Protein AF-A0A1Q6K4Q8-F1 (afdb_monomer_lite)

Structure (mmCIF, N/CA/C/O backbone):
data_AF-A0A1Q6K4Q8-F1
#
_entry.id   AF-A0A1Q6K4Q8-F1
#
loop_
_atom_site.group_PDB
_atom_site.id
_atom_site.type_symbol
_atom_site.label_atom_id
_atom_site.label_alt_id
_atom_site.label_comp_id
_atom_site.label_asym_id
_atom_site.label_entity_id
_atom_site.label_seq_id
_atom_site.pdbx_PDB_ins_code
_atom_site.Cartn_x
_atom_site.Cartn_y
_atom_site.Cartn_z
_atom_site.occupancy
_atom_site.B_iso_or_equiv
_atom_site.auth_seq_id
_atom_site.auth_comp_id
_atom_site.auth_asym_id
_atom_site.auth_atom_id
_atom_site.pdbx_PDB_model_num
ATOM 1 N N . MET A 1 1 ? 4.322 8.389 -31.569 1.00 76.88 1 MET A N 1
ATOM 2 C CA . MET A 1 1 ? 5.118 8.553 -30.343 1.00 76.88 1 MET A CA 1
ATOM 3 C C . MET A 1 1 ? 4.305 9.201 -29.238 1.00 76.88 1 MET A C 1
ATOM 5 O O . MET A 1 1 ? 4.023 10.398 -29.311 1.00 76.88 1 MET A O 1
ATOM 9 N N . TRP A 1 2 ? 3.940 8.426 -28.219 1.00 86.31 2 TRP A N 1
ATOM 10 C CA . TRP A 1 2 ? 3.249 8.897 -27.018 1.00 86.31 2 TRP A CA 1
ATOM 11 C C . TRP A 1 2 ? 4.218 9.593 -26.061 1.00 86.31 2 TRP A C 1
ATOM 13 O O . TRP A 1 2 ? 5.319 9.106 -25.795 1.00 86.31 2 TRP A O 1
ATOM 23 N N . LYS A 1 3 ? 3.819 10.758 -25.540 1.00 88.69 3 LYS A N 1
ATOM 24 C CA . LYS A 1 3 ? 4.731 11.635 -24.786 1.00 88.69 3 LYS A CA 1
ATOM 25 C C . LYS A 1 3 ? 4.308 11.908 -23.350 1.00 88.69 3 LYS A C 1
ATOM 27 O O . LYS A 1 3 ? 5.190 12.025 -22.504 1.00 88.69 3 LYS A O 1
ATOM 32 N N . TYR A 1 4 ? 3.010 12.017 -23.078 1.00 92.19 4 TYR A N 1
ATOM 33 C CA . TYR A 1 4 ? 2.507 12.506 -21.796 1.00 92.19 4 TYR A CA 1
ATOM 34 C C . TYR A 1 4 ? 1.465 11.559 -21.207 1.00 92.19 4 TYR A C 1
ATOM 36 O O . TYR A 1 4 ? 0.524 11.170 -21.897 1.00 92.19 4 TYR A O 1
ATOM 44 N N . PHE A 1 5 ? 1.587 11.255 -19.913 1.00 90.94 5 PHE A N 1
ATOM 45 C CA . PHE A 1 5 ? 0.633 10.395 -19.208 1.00 90.94 5 PHE A CA 1
ATOM 46 C C . PHE A 1 5 ? -0.803 10.934 -19.284 1.00 90.94 5 PHE A C 1
ATOM 48 O O . PHE A 1 5 ? -1.744 10.192 -19.543 1.00 90.94 5 PHE A O 1
ATOM 55 N N . LYS A 1 6 ? -0.960 12.258 -19.183 1.00 89.88 6 LYS A N 1
ATOM 56 C CA . LYS A 1 6 ? -2.260 12.938 -19.281 1.00 89.88 6 LYS A CA 1
ATOM 57 C C . LYS A 1 6 ? -2.976 12.705 -20.614 1.00 89.88 6 LYS A C 1
ATOM 59 O O . LYS A 1 6 ? -4.201 12.780 -20.674 1.00 89.88 6 LYS A O 1
ATOM 64 N N . ASP A 1 7 ? -2.233 12.449 -21.686 1.00 91.44 7 ASP A N 1
ATOM 65 C CA . ASP A 1 7 ? -2.844 12.132 -22.974 1.00 91.44 7 ASP A CA 1
ATOM 66 C C . ASP A 1 7 ? -3.391 10.702 -22.977 1.00 91.44 7 ASP A C 1
ATOM 68 O O . ASP A 1 7 ? -4.471 10.483 -23.522 1.00 91.44 7 ASP A O 1
ATOM 72 N N . LEU A 1 8 ? -2.729 9.757 -22.296 1.00 92.00 8 LEU A N 1
ATOM 73 C CA . LEU A 1 8 ? -3.276 8.414 -22.070 1.00 92.00 8 LEU A CA 1
ATOM 74 C C . LEU A 1 8 ? -4.564 8.484 -21.239 1.00 92.00 8 LEU A C 1
ATOM 76 O O . LEU A 1 8 ? -5.573 7.923 -21.649 1.00 92.00 8 LEU A O 1
ATOM 80 N N . GLU A 1 9 ? -4.579 9.255 -20.144 1.00 91.38 9 GLU A N 1
ATOM 81 C CA . GLU A 1 9 ? -5.783 9.440 -19.308 1.00 91.38 9 GLU A CA 1
ATOM 82 C C . GLU A 1 9 ? -6.983 10.004 -20.085 1.00 91.38 9 GLU A C 1
ATOM 84 O O . GLU A 1 9 ? -8.132 9.729 -19.752 1.00 91.38 9 GLU A O 1
ATOM 89 N N . ARG A 1 10 ? -6.729 10.820 -21.115 1.00 90.81 10 ARG A N 1
ATOM 90 C CA . ARG A 1 10 ? -7.774 11.438 -21.947 1.00 90.81 10 ARG A CA 1
ATOM 91 C C . ARG A 1 10 ? -8.276 10.540 -23.067 1.00 90.81 10 ARG A C 1
ATOM 93 O O . ARG A 1 10 ? -9.392 10.739 -23.539 1.00 90.81 10 ARG A O 1
ATOM 100 N N . THR A 1 11 ? -7.433 9.637 -23.552 1.00 92.12 11 THR A N 1
ATOM 101 C CA . THR A 1 11 ? -7.691 8.863 -24.776 1.00 92.12 11 THR A CA 1
ATOM 102 C C . THR A 1 11 ? -8.037 7.409 -24.492 1.00 92.12 11 THR A C 1
ATOM 104 O O . THR A 1 11 ? -8.697 6.775 -25.313 1.00 92.12 11 THR A O 1
ATOM 107 N N . MET A 1 12 ? -7.639 6.881 -23.335 1.00 93.00 12 MET A N 1
ATOM 108 C CA . MET A 1 12 ? -7.913 5.513 -22.916 1.00 93.00 12 MET A CA 1
ATOM 109 C C . MET A 1 12 ? -9.019 5.476 -21.862 1.00 93.00 12 MET A C 1
ATOM 111 O O . MET A 1 12 ? -9.211 6.405 -21.080 1.00 93.00 12 MET A O 1
ATOM 115 N N . SER A 1 13 ? -9.738 4.355 -21.808 1.00 94.19 13 SER A N 1
ATOM 116 C CA . SER A 1 13 ? -10.548 4.050 -20.628 1.00 94.19 13 SER A CA 1
ATOM 117 C C . SER A 1 13 ? -9.638 3.771 -19.428 1.00 94.19 13 SER A C 1
ATOM 119 O O . SER A 1 13 ? -8.501 3.335 -19.603 1.00 94.19 13 SER A O 1
ATOM 121 N N . VAL A 1 14 ? -10.157 3.935 -18.208 1.00 90.44 14 VAL A N 1
ATOM 122 C CA . VAL A 1 14 ? -9.428 3.579 -16.974 1.00 90.44 14 VAL A CA 1
ATOM 123 C C . VAL A 1 14 ? -8.924 2.135 -17.027 1.00 90.44 14 VAL A C 1
ATOM 125 O O . VAL A 1 14 ? -7.783 1.867 -16.671 1.00 90.44 14 VAL A O 1
ATOM 128 N N . ARG A 1 15 ? -9.746 1.207 -17.536 1.00 91.75 15 ARG A N 1
ATOM 129 C CA . ARG A 1 15 ? -9.342 -0.191 -17.715 1.00 91.75 15 ARG A CA 1
ATOM 130 C C . ARG A 1 15 ? -8.177 -0.322 -18.697 1.00 91.75 15 ARG A C 1
ATOM 132 O O . ARG A 1 15 ? -7.200 -0.970 -18.365 1.00 91.75 15 ARG A O 1
ATOM 139 N N . GLY A 1 16 ? -8.253 0.335 -19.854 1.00 94.75 16 GLY A N 1
ATOM 140 C CA . GLY A 1 16 ? -7.178 0.289 -20.850 1.00 94.75 16 GLY A CA 1
ATOM 141 C C . GLY A 1 16 ? -5.865 0.895 -20.349 1.00 94.75 16 GLY A C 1
ATOM 142 O O . GLY A 1 16 ? -4.800 0.357 -20.631 1.00 94.75 16 GLY A O 1
ATOM 143 N N . LEU A 1 17 ? -5.934 1.981 -19.573 1.00 95.44 17 LEU A N 1
ATOM 144 C CA . LEU A 1 17 ? -4.758 2.567 -18.929 1.00 95.44 17 LEU A CA 1
ATOM 145 C C . LEU A 1 17 ? -4.157 1.618 -17.883 1.00 95.44 17 LEU A C 1
ATOM 147 O O . LEU A 1 17 ? -2.938 1.463 -17.831 1.00 95.44 17 LEU A O 1
ATOM 151 N N . ASN A 1 18 ? -5.001 0.9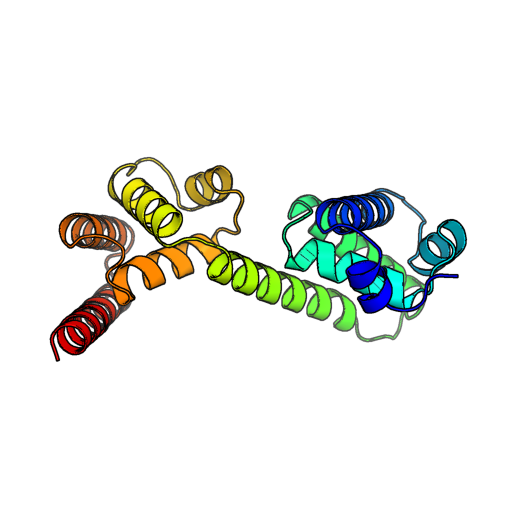70 -17.075 1.00 95.88 18 ASN A N 1
ATOM 152 C CA . ASN A 1 18 ? -4.552 -0.006 -16.087 1.00 95.88 18 ASN A CA 1
ATOM 153 C C . ASN A 1 18 ? -3.882 -1.210 -16.752 1.00 95.88 18 ASN A C 1
ATOM 155 O O . ASN A 1 18 ? -2.788 -1.581 -16.340 1.00 95.88 18 ASN A O 1
ATOM 159 N N . ASP A 1 19 ? -4.507 -1.776 -17.786 1.00 96.69 19 ASP A N 1
ATOM 160 C CA . ASP A 1 19 ? -3.982 -2.928 -18.522 1.00 96.69 19 ASP A CA 1
ATOM 161 C C . ASP A 1 19 ? -2.606 -2.597 -19.131 1.00 96.69 19 ASP A C 1
ATOM 163 O O . ASP A 1 19 ? -1.651 -3.349 -18.946 1.00 96.69 19 ASP A O 1
ATOM 167 N N . LEU A 1 20 ? -2.461 -1.414 -19.746 1.00 96.38 20 LEU A N 1
ATOM 168 C CA . LEU A 1 20 ? -1.179 -0.936 -20.274 1.00 96.38 20 LEU A CA 1
ATOM 169 C C . LEU A 1 20 ? -0.118 -0.771 -19.173 1.00 96.38 20 LEU A C 1
ATOM 171 O O . LEU A 1 20 ? 1.036 -1.159 -19.347 1.00 96.38 20 LEU A O 1
ATOM 175 N N . ALA A 1 21 ? -0.482 -0.178 -18.035 1.00 97.19 21 ALA A N 1
ATOM 176 C CA . ALA A 1 21 ? 0.450 0.022 -16.929 1.00 97.19 21 ALA A CA 1
ATOM 177 C C . ALA A 1 21 ? 0.912 -1.311 -16.311 1.00 97.19 21 ALA A C 1
ATOM 179 O O . ALA A 1 21 ? 2.088 -1.441 -15.962 1.00 97.19 21 ALA A O 1
ATOM 180 N N . ILE A 1 22 ? 0.011 -2.296 -16.210 1.00 97.12 22 ILE A N 1
ATOM 181 C CA . ILE A 1 22 ? 0.320 -3.664 -15.768 1.00 97.12 22 ILE A CA 1
ATOM 182 C C . ILE A 1 22 ? 1.305 -4.310 -16.736 1.00 97.12 22 ILE A C 1
ATOM 184 O O . ILE A 1 22 ? 2.368 -4.752 -16.306 1.00 97.12 22 ILE A O 1
ATOM 188 N N . GLU A 1 23 ? 0.998 -4.295 -18.034 1.00 95.81 23 GLU A N 1
ATOM 189 C CA . GLU A 1 23 ? 1.846 -4.890 -19.067 1.00 95.81 23 GLU A CA 1
ATOM 190 C C . GLU A 1 23 ? 3.266 -4.309 -19.027 1.00 95.81 23 GLU A C 1
ATOM 192 O O . GLU A 1 23 ? 4.249 -5.048 -18.941 1.00 95.81 23 GLU A O 1
ATOM 197 N N . MET A 1 24 ? 3.394 -2.978 -18.983 1.00 95.75 24 MET A N 1
ATOM 198 C CA . MET A 1 24 ? 4.699 -2.316 -18.899 1.00 95.75 24 MET A CA 1
ATOM 199 C C . MET A 1 24 ? 5.463 -2.692 -17.623 1.00 95.75 24 MET A C 1
ATOM 201 O O . MET A 1 24 ? 6.682 -2.895 -17.661 1.00 95.75 24 MET A O 1
ATOM 205 N N . ALA A 1 25 ? 4.768 -2.795 -16.487 1.00 96.50 25 ALA A N 1
ATOM 206 C CA . ALA A 1 25 ? 5.373 -3.166 -15.213 1.00 96.50 25 ALA A CA 1
ATOM 207 C C . ALA A 1 25 ? 5.856 -4.620 -15.194 1.00 96.50 25 ALA A C 1
ATOM 209 O O . ALA A 1 25 ? 6.975 -4.885 -14.746 1.00 96.50 25 ALA A O 1
ATOM 210 N N . GLU A 1 26 ? 5.061 -5.550 -15.719 1.00 94.81 26 GLU A N 1
ATOM 211 C CA . GLU A 1 26 ? 5.418 -6.964 -15.810 1.00 94.81 26 GLU A CA 1
ATOM 212 C C . GLU A 1 26 ? 6.575 -7.201 -16.786 1.00 94.81 26 GLU A C 1
ATOM 214 O O . GLU A 1 26 ? 7.518 -7.927 -16.449 1.00 94.81 26 GLU A O 1
ATOM 219 N N . LEU A 1 27 ? 6.569 -6.539 -17.949 1.00 93.50 27 LEU A N 1
ATOM 220 C CA . LEU A 1 27 ? 7.673 -6.597 -18.912 1.00 93.50 27 LEU A CA 1
ATOM 221 C C . LEU A 1 27 ? 8.979 -6.079 -18.298 1.00 93.50 27 LEU A C 1
ATOM 223 O O . LEU A 1 27 ? 10.024 -6.729 -18.419 1.00 93.50 27 LEU A O 1
ATOM 227 N N . TYR A 1 28 ? 8.921 -4.945 -17.588 1.00 93.88 28 TYR A N 1
ATOM 228 C CA . TYR A 1 28 ? 10.082 -4.367 -16.909 1.00 93.88 28 TYR A CA 1
ATOM 229 C C . TYR A 1 28 ? 10.613 -5.258 -15.775 1.00 93.88 28 TYR A C 1
ATOM 231 O O . TYR A 1 28 ? 11.827 -5.382 -15.584 1.00 93.88 28 TYR A O 1
ATOM 239 N N . ALA A 1 29 ? 9.714 -5.881 -15.010 1.00 93.12 29 ALA A N 1
ATOM 240 C CA . ALA A 1 29 ? 10.065 -6.737 -13.883 1.00 93.12 29 ALA A CA 1
ATOM 241 C C . ALA A 1 29 ? 10.746 -8.043 -14.325 1.00 93.12 29 ALA A C 1
ATOM 243 O O . ALA A 1 29 ? 11.751 -8.447 -13.730 1.00 93.12 29 ALA A O 1
ATOM 244 N N . ASN A 1 30 ? 10.210 -8.691 -15.363 1.00 86.69 30 ASN A N 1
ATOM 245 C CA . ASN A 1 30 ? 10.559 -10.068 -15.722 1.00 86.69 30 ASN A CA 1
ATOM 246 C C . ASN A 1 30 ? 11.668 -10.189 -16.775 1.00 86.69 30 ASN A C 1
ATOM 248 O O . ASN A 1 30 ? 12.309 -11.235 -16.877 1.00 86.69 30 ASN A O 1
ATOM 252 N N . SER A 1 31 ? 11.963 -9.130 -17.526 1.00 80.00 31 SER A N 1
ATOM 253 C CA . SER A 1 31 ? 12.972 -9.195 -18.586 1.00 80.00 31 SER A CA 1
ATOM 254 C C . SER A 1 31 ? 14.382 -8.954 -18.040 1.00 80.00 31 SER A C 1
ATOM 256 O O . SER A 1 31 ? 14.681 -7.922 -17.437 1.00 80.00 31 SER A O 1
ATOM 258 N N . ALA A 1 32 ? 15.285 -9.916 -18.256 1.00 67.94 32 ALA A N 1
ATOM 259 C CA . ALA A 1 32 ? 16.617 -9.932 -17.644 1.00 67.94 32 ALA A CA 1
ATOM 260 C C . ALA A 1 32 ? 17.535 -8.766 -18.062 1.00 67.94 32 ALA A C 1
ATOM 262 O O . ALA A 1 32 ? 18.443 -8.423 -17.302 1.00 67.94 32 ALA A O 1
ATOM 263 N N . ALA A 1 33 ? 17.296 -8.157 -19.226 1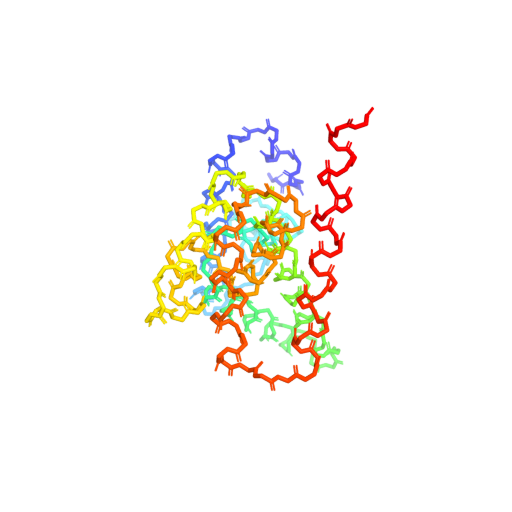.00 73.19 33 ALA A N 1
ATOM 264 C CA . ALA A 1 33 ? 18.169 -7.141 -19.816 1.00 73.19 33 ALA A CA 1
ATOM 265 C C . ALA A 1 33 ? 17.460 -5.833 -20.202 1.00 73.19 33 ALA A C 1
ATOM 267 O O . ALA A 1 33 ? 18.143 -4.904 -20.624 1.00 73.19 33 ALA A O 1
ATOM 268 N N . ILE A 1 34 ? 16.134 -5.744 -20.050 1.00 83.81 34 ILE A N 1
ATOM 269 C CA . ILE A 1 34 ? 15.381 -4.593 -20.553 1.00 83.81 34 ILE A CA 1
ATOM 270 C C . ILE A 1 34 ? 15.611 -3.356 -19.676 1.00 83.81 34 ILE A C 1
ATOM 272 O O . ILE A 1 34 ? 15.602 -3.406 -18.438 1.00 83.81 34 ILE A O 1
ATOM 276 N N . THR A 1 35 ? 15.823 -2.220 -20.322 1.00 87.94 35 THR A N 1
ATOM 277 C CA . THR A 1 35 ? 15.850 -0.897 -19.708 1.00 87.94 35 THR A CA 1
ATOM 278 C C . THR A 1 35 ? 14.537 -0.167 -19.984 1.00 87.94 35 THR A C 1
ATOM 280 O O . THR A 1 35 ? 13.744 -0.546 -20.843 1.00 87.94 35 THR A O 1
ATOM 283 N N . LYS A 1 36 ? 14.304 0.945 -19.280 1.00 91.69 36 LYS A N 1
ATOM 284 C CA . LYS A 1 36 ? 13.173 1.829 -19.600 1.00 91.69 36 LYS A CA 1
ATOM 285 C C . LYS A 1 36 ? 13.292 2.449 -21.001 1.00 91.69 36 LYS A C 1
ATOM 287 O O . LYS A 1 36 ? 12.281 2.864 -21.553 1.00 91.69 36 LYS A O 1
ATOM 292 N N . ALA A 1 37 ? 14.509 2.549 -21.543 1.00 91.19 37 ALA A N 1
ATOM 293 C CA . ALA A 1 37 ? 14.743 3.038 -22.899 1.00 91.19 37 ALA A CA 1
ATOM 294 C C . ALA A 1 37 ? 14.307 2.010 -23.945 1.00 91.19 37 ALA A C 1
ATOM 296 O O . ALA A 1 37 ? 13.630 2.384 -24.897 1.00 91.19 37 ALA A O 1
ATOM 297 N N . ASP A 1 38 ? 14.606 0.733 -23.708 1.00 91.31 38 ASP A N 1
ATOM 298 C CA . ASP A 1 38 ? 14.179 -0.361 -24.584 1.00 91.31 38 ASP A CA 1
ATOM 299 C C . ASP A 1 38 ? 12.646 -0.448 -24.623 1.00 91.31 38 ASP A C 1
ATOM 301 O O . ASP A 1 38 ? 12.053 -0.389 -25.696 1.00 91.31 38 ASP A O 1
ATOM 305 N N . LEU A 1 39 ? 11.988 -0.424 -23.453 1.00 92.62 39 LEU A N 1
ATOM 306 C CA . LEU A 1 39 ? 10.521 -0.375 -23.368 1.00 92.62 39 LEU A CA 1
ATOM 307 C C . LEU A 1 39 ? 9.930 0.832 -24.101 1.00 92.62 39 LEU A C 1
ATOM 309 O O . LEU A 1 39 ? 8.917 0.711 -24.785 1.00 92.62 39 LEU A O 1
ATOM 313 N N . ALA A 1 40 ? 10.549 2.004 -23.960 1.00 94.00 40 ALA A N 1
ATOM 314 C CA . ALA A 1 40 ? 10.083 3.212 -24.626 1.00 94.00 40 ALA A CA 1
ATOM 315 C C . ALA A 1 40 ? 10.174 3.083 -26.153 1.00 94.00 40 ALA A C 1
ATOM 317 O O . ALA A 1 40 ? 9.241 3.464 -26.855 1.00 94.00 40 ALA A O 1
ATOM 318 N N . GLN A 1 41 ? 11.267 2.512 -26.660 1.00 93.44 41 GLN A N 1
ATOM 319 C CA . GLN A 1 41 ? 11.463 2.280 -28.086 1.00 93.44 41 GLN A CA 1
ATOM 320 C C . GLN A 1 41 ? 10.466 1.256 -28.641 1.00 93.44 41 GLN A C 1
ATOM 322 O O . GLN A 1 41 ? 9.842 1.519 -29.667 1.00 93.44 41 GLN A O 1
ATOM 327 N N . GLU A 1 42 ? 10.294 0.119 -27.964 1.00 92.56 42 GLU A N 1
ATOM 328 C CA . GLU A 1 42 ? 9.398 -0.965 -28.394 1.00 92.56 42 GLU A CA 1
ATOM 329 C C . GLU A 1 42 ? 7.924 -0.538 -28.435 1.00 92.56 42 GLU A C 1
ATOM 331 O O . GLU A 1 42 ? 7.161 -1.042 -29.255 1.00 92.56 42 GLU A O 1
ATOM 336 N N . ASN A 1 43 ? 7.533 0.431 -27.600 1.00 91.38 43 ASN A N 1
ATOM 337 C CA . ASN A 1 43 ? 6.144 0.871 -27.452 1.00 91.38 43 ASN A CA 1
ATOM 338 C C . ASN A 1 43 ? 5.852 2.249 -28.078 1.00 91.38 43 ASN A C 1
ATOM 340 O O . ASN A 1 43 ? 4.778 2.810 -27.857 1.00 91.38 43 ASN A O 1
ATOM 344 N N . ASP A 1 44 ? 6.792 2.822 -28.842 1.00 93.19 44 ASP A N 1
ATOM 345 C CA . ASP A 1 44 ? 6.688 4.176 -29.415 1.00 93.19 44 ASP A CA 1
ATOM 346 C C . ASP A 1 44 ? 6.303 5.232 -28.351 1.00 93.19 44 ASP A C 1
ATOM 348 O O . ASP A 1 44 ? 5.392 6.052 -28.515 1.00 93.19 44 ASP A O 1
ATOM 352 N N . MET A 1 45 ? 7.006 5.194 -27.216 1.00 95.00 45 MET A N 1
ATOM 353 C CA . MET A 1 45 ? 6.826 6.077 -26.063 1.00 95.00 45 MET A CA 1
ATOM 354 C C . MET A 1 45 ? 8.114 6.832 -25.725 1.00 95.00 45 MET A C 1
ATOM 356 O O . MET A 1 45 ? 9.203 6.531 -26.205 1.00 95.00 45 MET A O 1
ATOM 360 N N . THR A 1 46 ? 8.013 7.822 -24.840 1.00 95.38 46 THR A N 1
ATOM 361 C CA . THR A 1 46 ? 9.197 8.412 -24.198 1.00 95.38 46 THR A CA 1
ATOM 362 C C . THR A 1 46 ? 9.579 7.645 -22.929 1.00 95.38 46 THR A C 1
ATOM 364 O O . THR A 1 46 ? 8.720 7.115 -22.227 1.00 95.38 46 THR A O 1
ATOM 367 N N . VAL A 1 47 ? 10.865 7.662 -22.555 1.00 93.38 47 VAL A N 1
ATOM 368 C CA . VAL A 1 47 ? 11.356 7.066 -21.288 1.00 93.38 47 VAL A CA 1
ATOM 369 C C . VAL A 1 47 ? 10.659 7.662 -20.061 1.00 93.38 47 VAL A C 1
ATOM 371 O O . VAL A 1 47 ? 10.439 6.980 -19.054 1.00 93.38 47 VAL A O 1
ATOM 374 N N . LYS A 1 48 ? 10.300 8.949 -20.144 1.00 94.12 48 LYS A N 1
ATOM 375 C CA . LYS A 1 48 ? 9.534 9.633 -19.105 1.00 94.12 48 LYS A CA 1
ATOM 376 C C . LYS A 1 48 ? 8.143 9.017 -18.962 1.00 94.12 48 LYS A C 1
ATOM 378 O O . LYS A 1 48 ? 7.778 8.660 -17.851 1.00 94.12 48 LYS A O 1
ATOM 383 N N . LEU A 1 49 ? 7.426 8.833 -20.071 1.00 95.25 49 LEU A N 1
ATOM 384 C CA . LEU A 1 49 ? 6.098 8.221 -20.068 1.00 95.25 49 LEU A CA 1
ATOM 385 C C . LEU A 1 49 ? 6.128 6.789 -19.520 1.00 95.25 49 LEU A C 1
ATOM 387 O O . LEU A 1 49 ? 5.308 6.445 -18.676 1.00 95.25 49 LEU A O 1
ATOM 391 N N . VAL A 1 50 ? 7.117 5.986 -19.926 1.00 96.06 50 VAL A N 1
ATOM 392 C CA . VAL A 1 50 ? 7.327 4.646 -19.352 1.00 96.06 50 VAL A CA 1
ATOM 393 C C . VAL A 1 50 ? 7.535 4.736 -17.841 1.00 96.06 50 VAL A C 1
ATOM 395 O O . VAL A 1 50 ? 6.914 3.995 -17.091 1.00 96.06 50 VAL A O 1
ATOM 398 N N . SER A 1 51 ? 8.365 5.668 -17.361 1.00 94.62 51 SER A N 1
ATOM 399 C CA . SER A 1 51 ? 8.561 5.851 -15.915 1.00 94.62 51 SER A CA 1
ATOM 400 C C . SER A 1 51 ? 7.266 6.227 -15.192 1.00 94.62 51 SER A C 1
ATOM 402 O O . SER A 1 51 ? 6.998 5.672 -14.133 1.00 94.62 51 SER A O 1
ATOM 404 N N . GLU A 1 52 ? 6.456 7.118 -15.769 1.00 96.69 52 GLU A N 1
ATOM 405 C CA . GLU A 1 52 ? 5.158 7.516 -15.211 1.00 96.69 52 GLU A CA 1
ATOM 406 C C . GLU A 1 52 ? 4.172 6.332 -15.157 1.00 96.69 52 GLU A C 1
ATOM 408 O O . GLU A 1 52 ? 3.496 6.162 -14.146 1.00 96.69 52 GLU A O 1
ATOM 413 N N . LEU A 1 53 ? 4.140 5.469 -16.180 1.00 97.38 53 LEU A N 1
ATOM 414 C CA . LEU A 1 53 ? 3.319 4.247 -16.199 1.00 97.38 53 LEU A CA 1
ATOM 415 C C . LEU A 1 53 ? 3.745 3.231 -15.132 1.00 97.38 53 LEU A C 1
ATOM 417 O O . LEU A 1 53 ? 2.894 2.666 -14.446 1.00 97.38 53 LEU A O 1
ATOM 421 N N . LEU A 1 54 ? 5.053 3.023 -14.955 1.00 97.19 54 LEU A N 1
ATOM 422 C CA . LEU A 1 54 ? 5.571 2.136 -13.911 1.00 97.19 54 LEU A CA 1
ATOM 423 C C . LEU A 1 54 ? 5.233 2.668 -12.513 1.00 97.19 54 LEU A C 1
ATOM 425 O O . LEU A 1 54 ? 4.777 1.910 -11.659 1.00 97.19 54 LEU A O 1
ATOM 429 N N . ASP A 1 55 ? 5.422 3.969 -12.281 1.00 97.31 55 ASP A N 1
ATOM 430 C CA . ASP A 1 55 ? 5.071 4.612 -11.015 1.00 97.31 55 ASP A CA 1
ATOM 431 C C . ASP A 1 55 ? 3.560 4.509 -10.746 1.00 97.31 55 ASP A C 1
ATOM 433 O O . ASP A 1 55 ? 3.152 4.180 -9.629 1.00 97.31 55 ASP A O 1
ATOM 437 N N . TYR A 1 56 ? 2.733 4.727 -11.775 1.00 96.44 56 TYR A N 1
ATOM 438 C CA . TYR A 1 56 ? 1.280 4.567 -11.717 1.00 96.44 56 TYR A CA 1
ATOM 439 C C . TYR A 1 56 ? 0.882 3.141 -11.317 1.00 96.44 56 TYR A C 1
ATOM 441 O O . TYR A 1 56 ? 0.107 2.971 -10.375 1.00 96.44 56 TYR A O 1
ATOM 449 N N . ALA A 1 57 ? 1.471 2.117 -11.943 1.00 96.88 57 ALA A N 1
ATOM 450 C CA . ALA A 1 57 ? 1.205 0.718 -11.609 1.00 96.88 57 ALA A CA 1
ATOM 451 C C . ALA A 1 57 ? 1.498 0.395 -10.135 1.00 96.88 57 ALA A C 1
ATOM 453 O O . ALA A 1 57 ? 0.718 -0.303 -9.480 1.00 96.88 57 ALA A O 1
ATOM 454 N N . VAL A 1 58 ? 2.589 0.943 -9.584 1.00 96.25 58 VAL A N 1
ATOM 455 C CA . VAL A 1 58 ? 2.941 0.763 -8.168 1.00 96.25 58 VAL A CA 1
ATOM 456 C C . VAL A 1 58 ? 1.951 1.493 -7.255 1.00 96.25 58 VAL A C 1
ATOM 458 O O . VAL A 1 58 ? 1.411 0.887 -6.330 1.00 96.25 58 VAL A O 1
ATOM 461 N N . VAL A 1 59 ? 1.690 2.782 -7.498 1.00 94.75 59 VAL A N 1
ATOM 462 C CA . VAL A 1 59 ? 0.839 3.614 -6.625 1.00 94.75 59 VAL A CA 1
ATOM 463 C C . VAL A 1 59 ? -0.610 3.130 -6.616 1.00 94.75 59 VAL A C 1
ATOM 465 O O . VAL A 1 59 ? -1.231 3.048 -5.557 1.00 94.75 59 VAL A O 1
ATOM 468 N N . HIS A 1 60 ? -1.142 2.740 -7.771 1.00 91.12 60 HIS A N 1
ATOM 469 C CA . HIS A 1 60 ? -2.525 2.283 -7.896 1.00 91.12 60 HIS A CA 1
ATOM 470 C C . HIS A 1 60 ? -2.712 0.805 -7.539 1.00 91.12 60 HIS A C 1
ATOM 472 O O . HIS A 1 60 ? -3.807 0.276 -7.691 1.00 91.12 60 HIS A O 1
ATOM 478 N N . SER A 1 61 ? -1.680 0.149 -6.991 1.00 91.06 61 SER A N 1
ATOM 479 C CA . SER A 1 61 ? -1.719 -1.268 -6.606 1.00 91.06 61 SER A CA 1
ATOM 480 C C . SER A 1 61 ? -2.072 -2.211 -7.757 1.00 91.06 61 SER A C 1
ATOM 482 O O . SER A 1 61 ? -2.654 -3.261 -7.518 1.00 91.06 61 SER A O 1
ATOM 484 N N . LEU A 1 62 ? -1.711 -1.857 -8.992 1.00 93.56 62 LEU A N 1
ATOM 485 C CA . LEU A 1 62 ? -2.024 -2.668 -10.170 1.00 93.56 62 LEU A CA 1
ATOM 486 C C . LEU A 1 62 ? -1.134 -3.913 -10.277 1.00 93.56 62 LEU A C 1
ATOM 488 O O . LEU A 1 62 ? -1.490 -4.869 -10.953 1.00 93.56 62 LEU A O 1
ATOM 492 N N . VAL A 1 63 ? 0.012 -3.910 -9.591 1.00 94.00 63 VAL A N 1
ATOM 493 C CA . VAL A 1 63 ? 0.936 -5.047 -9.519 1.00 94.00 63 VAL A CA 1
ATOM 494 C C . VAL A 1 63 ? 1.236 -5.452 -8.073 1.00 94.00 63 VAL A C 1
ATOM 496 O O . VAL A 1 63 ? 1.209 -4.642 -7.134 1.00 94.00 63 VAL A O 1
ATOM 499 N N . SER A 1 64 ? 1.553 -6.731 -7.875 1.00 91.00 64 SER A N 1
ATOM 500 C CA . SER A 1 64 ? 1.891 -7.293 -6.560 1.00 91.00 64 SER A CA 1
ATOM 501 C C . SER A 1 64 ? 3.191 -6.709 -5.994 1.00 91.00 64 SER A C 1
ATOM 503 O O . SER A 1 64 ? 4.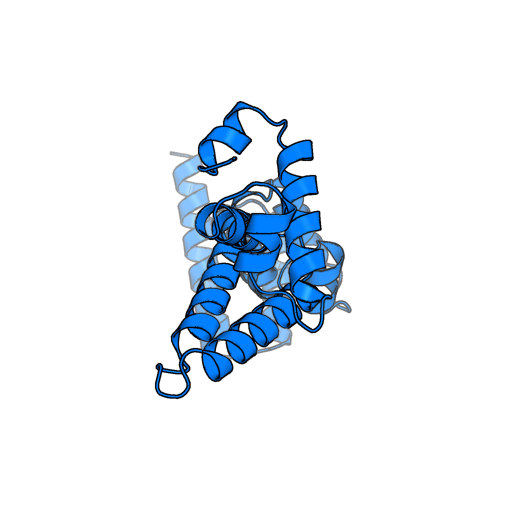091 -6.331 -6.743 1.00 91.00 64 SER A O 1
ATOM 505 N N . GLU A 1 65 ? 3.352 -6.686 -4.665 1.00 89.19 65 GLU A N 1
ATOM 506 C CA . GLU A 1 65 ? 4.617 -6.252 -4.033 1.00 89.19 65 GLU A CA 1
ATOM 507 C C . GLU A 1 65 ? 5.828 -7.090 -4.481 1.00 89.19 65 GLU A C 1
ATOM 509 O O . GLU A 1 65 ? 6.942 -6.572 -4.559 1.00 89.19 65 GLU A O 1
ATOM 514 N N . ALA A 1 66 ? 5.623 -8.361 -4.847 1.00 91.06 66 ALA A N 1
ATOM 515 C CA . ALA A 1 66 ? 6.668 -9.196 -5.439 1.00 91.06 66 ALA A CA 1
ATOM 516 C C . ALA A 1 66 ? 7.171 -8.619 -6.775 1.00 91.06 66 ALA A C 1
ATOM 518 O O . ALA A 1 66 ? 8.383 -8.513 -6.987 1.00 91.06 66 ALA A O 1
ATOM 519 N N . THR A 1 67 ? 6.247 -8.174 -7.633 1.00 94.69 67 THR A N 1
ATOM 520 C CA . THR A 1 67 ? 6.558 -7.494 -8.900 1.00 94.69 67 THR A CA 1
ATOM 521 C C . THR A 1 67 ? 7.264 -6.168 -8.640 1.00 94.69 67 THR A C 1
ATOM 523 O O . THR A 1 67 ? 8.333 -5.930 -9.199 1.00 94.69 67 THR A O 1
ATOM 526 N N . VAL A 1 68 ? 6.766 -5.352 -7.701 1.00 94.94 68 VAL A N 1
ATOM 527 C CA . VAL A 1 68 ? 7.432 -4.098 -7.294 1.00 94.94 68 VAL A CA 1
ATOM 528 C C . VAL A 1 68 ? 8.872 -4.361 -6.830 1.00 94.94 68 VAL A C 1
ATOM 530 O O . VAL A 1 68 ? 9.794 -3.639 -7.207 1.00 94.94 68 VAL A O 1
ATOM 533 N N . GLY A 1 69 ? 9.103 -5.429 -6.060 1.00 94.00 69 GLY A N 1
ATOM 534 C CA . GLY A 1 69 ? 10.440 -5.834 -5.618 1.00 94.00 69 GLY A CA 1
ATOM 535 C C . GLY A 1 69 ? 11.370 -6.274 -6.757 1.00 94.00 69 GLY A C 1
ATOM 536 O O . GLY A 1 69 ? 12.583 -6.061 -6.687 1.00 94.00 69 GLY A O 1
ATOM 537 N N . LEU A 1 70 ? 10.843 -6.872 -7.828 1.00 94.06 70 LEU A N 1
ATOM 538 C CA . LEU A 1 70 ? 11.612 -7.146 -9.049 1.00 94.06 70 LEU A CA 1
ATOM 539 C C . LEU A 1 70 ? 11.966 -5.847 -9.784 1.00 94.06 70 LEU A C 1
ATOM 541 O O . LEU A 1 70 ? 13.134 -5.644 -10.122 1.00 94.06 70 LEU A O 1
ATOM 545 N N . MET A 1 71 ? 11.001 -4.939 -9.943 1.00 94.50 71 MET A N 1
ATOM 546 C CA . MET A 1 71 ? 11.200 -3.637 -10.590 1.00 94.50 71 MET A CA 1
ATOM 547 C C . MET A 1 71 ? 12.243 -2.775 -9.856 1.00 94.50 71 MET A C 1
ATOM 549 O O . MET A 1 71 ? 13.117 -2.175 -10.489 1.00 94.50 71 MET A O 1
ATOM 553 N N . GLU A 1 72 ? 12.212 -2.749 -8.520 1.00 94.06 72 GLU A N 1
ATOM 554 C CA . GLU A 1 72 ? 13.196 -2.039 -7.693 1.00 94.06 72 GLU A CA 1
ATOM 555 C C . GLU A 1 72 ? 14.604 -2.618 -7.879 1.00 94.06 72 GLU A C 1
ATOM 557 O O . GLU A 1 72 ? 15.551 -1.880 -8.166 1.00 94.06 72 GLU A O 1
ATOM 562 N N . ARG A 1 73 ? 14.750 -3.949 -7.788 1.00 90.75 73 ARG A N 1
ATOM 563 C CA . ARG A 1 73 ? 16.036 -4.630 -8.016 1.00 90.75 73 ARG A CA 1
ATOM 564 C C . ARG A 1 73 ? 16.582 -4.355 -9.415 1.00 90.75 73 ARG A C 1
ATOM 566 O O . ARG A 1 73 ? 17.780 -4.106 -9.559 1.00 90.75 73 ARG A O 1
ATOM 573 N N . ARG A 1 74 ? 15.710 -4.338 -10.428 1.00 88.75 74 ARG A N 1
ATOM 574 C CA . ARG A 1 74 ? 16.062 -3.983 -11.809 1.00 88.75 74 ARG A CA 1
ATOM 575 C C . ARG A 1 74 ? 16.576 -2.553 -11.900 1.00 88.75 74 ARG A C 1
ATOM 577 O O . ARG A 1 74 ? 17.651 -2.321 -12.448 1.00 88.75 74 ARG A O 1
ATOM 584 N N . SER A 1 75 ? 15.844 -1.607 -11.317 1.00 89.06 75 SER A N 1
ATOM 585 C CA . SER A 1 75 ? 16.230 -0.195 -11.301 1.00 89.06 75 SER A CA 1
ATOM 586 C C . SER A 1 75 ? 17.591 0.013 -10.634 1.00 89.06 75 SER A C 1
ATOM 588 O O . SER A 1 75 ? 18.423 0.744 -11.163 1.00 89.06 75 SER A O 1
ATOM 590 N N . LEU A 1 76 ? 17.847 -0.676 -9.517 1.00 87.81 76 LEU A N 1
ATOM 591 C CA . LEU A 1 76 ? 19.131 -0.635 -8.813 1.00 87.81 76 LEU A CA 1
ATOM 592 C C . LEU A 1 76 ? 20.272 -1.239 -9.643 1.00 87.81 76 LEU A C 1
ATOM 594 O O . LEU A 1 76 ? 21.372 -0.690 -9.665 1.00 87.81 76 LEU A O 1
ATOM 598 N N . SER A 1 77 ? 20.030 -2.358 -10.331 1.00 86.31 77 SER A N 1
ATOM 599 C CA . SER A 1 77 ? 21.029 -2.991 -11.201 1.00 86.31 77 SER A CA 1
ATOM 600 C C . SER A 1 77 ? 21.400 -2.092 -12.384 1.00 86.31 77 SER A C 1
ATOM 602 O O . SER A 1 77 ? 22.587 -1.873 -12.633 1.00 86.31 77 SER A O 1
ATOM 604 N N . ASN A 1 78 ? 20.405 -1.497 -13.048 1.00 82.62 78 ASN A N 1
ATOM 605 C CA . ASN A 1 78 ? 20.621 -0.567 -14.157 1.00 82.62 78 ASN A CA 1
ATOM 606 C C . ASN A 1 78 ? 21.349 0.704 -13.692 1.00 82.62 78 ASN A C 1
ATOM 608 O O . ASN A 1 78 ? 22.298 1.137 -14.343 1.00 82.62 78 ASN A O 1
ATOM 612 N N . GLN A 1 79 ? 20.976 1.260 -12.535 1.00 82.12 79 GLN A N 1
ATOM 613 C CA . GLN A 1 79 ? 21.670 2.410 -11.955 1.00 82.12 79 GLN A CA 1
ATOM 614 C C . GLN A 1 79 ? 23.153 2.104 -11.704 1.00 82.12 79 GLN A C 1
ATOM 616 O O . GLN A 1 79 ? 24.008 2.868 -12.138 1.00 82.12 79 GLN A O 1
ATOM 621 N N . LYS A 1 80 ? 23.476 0.964 -11.076 1.00 81.44 80 LYS A N 1
ATOM 622 C CA . LYS A 1 80 ? 24.872 0.557 -10.836 1.00 81.44 80 LYS A CA 1
ATOM 623 C C . LYS A 1 80 ? 25.668 0.381 -12.131 1.00 81.44 80 LYS A C 1
ATOM 625 O O . LYS A 1 80 ? 26.848 0.707 -12.164 1.00 81.44 80 LYS A O 1
ATOM 630 N N . ARG A 1 81 ? 25.033 -0.133 -13.189 1.00 79.81 81 ARG A N 1
ATOM 631 C CA . ARG A 1 81 ? 25.677 -0.369 -14.490 1.00 79.81 81 ARG A CA 1
ATOM 632 C C . ARG A 1 81 ? 26.020 0.928 -15.225 1.00 79.81 81 ARG A C 1
ATOM 634 O O . ARG A 1 81 ? 27.067 0.997 -15.857 1.00 79.81 81 ARG A O 1
ATOM 641 N N . HIS A 1 82 ? 25.143 1.929 -15.165 1.00 73.44 82 HIS A N 1
ATOM 642 C CA . HIS A 1 82 ? 25.277 3.170 -15.941 1.00 73.44 82 HIS A CA 1
ATOM 643 C C . HIS A 1 82 ? 25.777 4.367 -15.121 1.00 73.44 82 HIS A C 1
ATOM 645 O O . HIS A 1 82 ? 26.152 5.392 -15.682 1.00 73.44 82 HIS A O 1
ATOM 651 N N . SER A 1 83 ? 25.782 4.264 -13.795 1.00 69.19 83 SER A N 1
ATOM 652 C CA . SER A 1 83 ? 26.267 5.295 -12.876 1.00 69.19 83 SER A CA 1
ATOM 653 C C . SER A 1 83 ? 26.884 4.631 -11.637 1.00 69.19 83 SER A C 1
ATOM 655 O O . SER A 1 83 ? 26.298 4.689 -10.556 1.00 69.19 83 SER A O 1
ATOM 657 N N . PRO A 1 84 ? 28.050 3.972 -11.782 1.00 62.81 84 PRO A N 1
ATOM 658 C CA . PRO A 1 84 ? 28.693 3.217 -10.702 1.00 62.81 84 PRO A CA 1
ATOM 659 C C . PRO A 1 84 ? 29.108 4.087 -9.504 1.00 62.81 84 PRO A C 1
ATOM 661 O O . PRO A 1 84 ? 29.095 3.598 -8.378 1.00 62.81 84 PRO A O 1
ATOM 664 N N . GLU A 1 85 ? 29.410 5.370 -9.731 1.00 65.00 85 GLU A N 1
ATOM 665 C CA . GLU A 1 85 ? 29.682 6.371 -8.681 1.00 65.00 85 GLU A CA 1
ATOM 666 C C . GLU A 1 85 ? 28.423 7.126 -8.218 1.00 65.00 85 GLU A C 1
ATOM 668 O O . GLU A 1 85 ? 28.473 7.917 -7.279 1.00 65.00 85 GLU A O 1
ATOM 673 N N . GLY A 1 86 ? 27.278 6.903 -8.873 1.00 57.09 86 GLY A N 1
ATOM 674 C CA . GLY A 1 86 ? 26.024 7.554 -8.516 1.00 57.09 86 GLY A CA 1
ATOM 675 C C . GLY A 1 86 ? 25.527 7.047 -7.168 1.00 57.09 86 GLY A C 1
ATOM 676 O O . GLY A 1 86 ? 25.493 5.837 -6.935 1.00 57.09 86 GLY A O 1
ATOM 677 N N . GLU A 1 87 ? 25.110 7.959 -6.287 1.00 56.12 87 GLU A N 1
ATOM 678 C CA . GLU A 1 87 ? 24.563 7.612 -4.977 1.00 56.12 87 GLU A CA 1
ATOM 679 C C . GLU A 1 87 ? 23.510 6.506 -5.115 1.00 56.12 87 GLU A C 1
ATOM 681 O O . GLU A 1 87 ? 22.420 6.700 -5.659 1.00 56.12 87 GLU A O 1
ATOM 686 N N . SER A 1 88 ? 23.828 5.328 -4.580 1.00 54.38 88 SER A N 1
ATOM 687 C CA . SER A 1 88 ? 22.967 4.136 -4.525 1.00 54.38 88 SER A CA 1
ATOM 688 C C . SER A 1 88 ? 21.599 4.361 -3.844 1.00 54.38 88 SER A C 1
ATOM 690 O O . SER A 1 88 ? 20.779 3.446 -3.763 1.00 54.38 88 SER A O 1
ATOM 692 N N . PHE A 1 89 ? 21.334 5.586 -3.386 1.00 58.94 89 PHE A N 1
ATOM 693 C CA . PHE A 1 89 ? 20.125 6.038 -2.720 1.00 58.94 89 PHE A CA 1
ATOM 694 C C . PHE A 1 89 ? 18.951 6.348 -3.660 1.00 58.94 89 PHE A C 1
ATOM 696 O O . PHE A 1 89 ? 17.815 6.169 -3.226 1.00 58.94 89 PHE A O 1
ATOM 703 N N . SER A 1 90 ? 19.155 6.751 -4.923 1.00 78.69 90 SER A N 1
ATOM 704 C CA . SER A 1 90 ? 18.050 7.321 -5.725 1.00 78.69 90 SER A CA 1
ATOM 705 C C . SER A 1 90 ? 16.925 6.327 -6.054 1.00 78.69 90 SER A C 1
ATOM 707 O O . SER A 1 90 ? 15.764 6.612 -5.761 1.00 78.69 90 SER A O 1
ATOM 709 N N . ALA A 1 91 ? 17.228 5.135 -6.583 1.00 84.19 91 ALA A N 1
ATOM 710 C CA . ALA A 1 91 ? 16.188 4.154 -6.913 1.00 84.19 91 ALA A CA 1
ATOM 711 C C . ALA A 1 91 ? 15.529 3.551 -5.661 1.00 84.19 91 ALA A C 1
ATOM 713 O O . ALA A 1 91 ? 14.307 3.427 -5.609 1.00 84.19 91 ALA A O 1
ATOM 714 N N . LYS A 1 92 ? 16.310 3.224 -4.624 1.00 86.62 92 LYS A N 1
ATOM 715 C CA . LYS A 1 92 ? 15.766 2.699 -3.360 1.00 86.62 92 LYS A CA 1
ATOM 716 C C . LYS A 1 92 ? 14.828 3.712 -2.697 1.00 86.62 92 LYS A C 1
ATOM 718 O O . LYS A 1 92 ? 13.746 3.351 -2.240 1.00 86.62 92 LYS A O 1
ATOM 723 N N . HIS A 1 93 ? 15.227 4.984 -2.665 1.00 89.19 93 HIS A N 1
ATOM 724 C CA . HIS A 1 93 ? 14.398 6.061 -2.132 1.00 89.19 93 HIS A CA 1
ATOM 725 C C . HIS A 1 93 ? 13.128 6.261 -2.971 1.00 89.19 93 HIS A C 1
ATOM 727 O O . HIS A 1 93 ? 12.039 6.330 -2.407 1.00 89.19 93 HIS A O 1
ATOM 733 N N . HIS A 1 94 ? 13.244 6.252 -4.304 1.00 92.94 94 HIS A N 1
ATOM 734 C CA . HIS A 1 94 ? 12.099 6.343 -5.215 1.00 92.94 94 HIS A CA 1
ATOM 735 C C . HIS A 1 94 ? 11.047 5.266 -4.934 1.00 92.94 94 HIS A C 1
ATOM 737 O O . HIS A 1 94 ? 9.888 5.583 -4.680 1.00 92.94 94 HIS A O 1
ATOM 743 N N . TYR A 1 95 ? 11.443 3.991 -4.885 1.00 94.38 95 TYR A N 1
ATOM 744 C CA . TYR A 1 95 ? 10.502 2.897 -4.619 1.00 94.38 95 TYR A CA 1
ATOM 745 C C . TYR A 1 95 ? 9.949 2.907 -3.186 1.00 94.38 95 TYR A C 1
ATOM 747 O O . TYR A 1 95 ? 8.818 2.470 -2.968 1.00 94.38 95 TYR A O 1
ATOM 755 N N . ALA A 1 96 ? 10.692 3.425 -2.203 1.00 92.56 96 ALA A N 1
ATOM 756 C CA . ALA A 1 96 ? 10.152 3.657 -0.863 1.00 92.56 96 ALA A CA 1
ATOM 757 C C . ALA A 1 96 ? 9.032 4.717 -0.879 1.00 92.56 96 ALA A C 1
ATOM 759 O O . ALA A 1 96 ? 7.972 4.498 -0.287 1.00 92.56 96 ALA A O 1
ATOM 760 N N . GLU A 1 97 ? 9.223 5.817 -1.612 1.00 94.81 97 GLU A N 1
ATOM 761 C CA . GLU A 1 97 ? 8.201 6.854 -1.794 1.00 94.81 97 GLU A CA 1
ATOM 762 C C . GLU A 1 97 ? 6.985 6.345 -2.580 1.00 94.81 97 GLU A C 1
ATOM 764 O O . GLU A 1 97 ? 5.847 6.638 -2.205 1.00 94.81 97 GLU A O 1
ATOM 769 N N . LEU A 1 98 ? 7.184 5.529 -3.621 1.00 95.56 98 LEU A N 1
ATOM 770 C CA . LEU A 1 98 ? 6.073 4.904 -4.348 1.00 95.56 98 LEU A CA 1
ATOM 771 C C . LEU A 1 98 ? 5.239 3.989 -3.446 1.00 95.56 98 LEU A C 1
ATOM 773 O O . LEU A 1 98 ? 4.013 4.068 -3.471 1.00 95.56 98 LEU A O 1
ATOM 777 N N . ARG A 1 99 ? 5.874 3.169 -2.597 1.00 93.56 99 ARG A N 1
ATOM 778 C CA . ARG A 1 99 ? 5.152 2.330 -1.624 1.00 93.56 99 ARG A CA 1
ATOM 779 C C . ARG A 1 99 ? 4.390 3.163 -0.595 1.00 93.56 99 ARG A C 1
ATOM 781 O O . ARG A 1 99 ? 3.280 2.795 -0.218 1.00 93.56 99 ARG A O 1
ATOM 788 N N . ARG A 1 100 ? 4.938 4.306 -0.161 1.00 91.62 100 ARG A N 1
ATOM 789 C CA . ARG A 1 100 ? 4.216 5.251 0.708 1.00 91.62 100 ARG A CA 1
ATOM 790 C C . ARG A 1 100 ? 2.957 5.782 0.017 1.00 91.62 100 ARG A C 1
ATOM 792 O O . ARG A 1 100 ? 1.874 5.692 0.591 1.00 91.62 100 ARG A O 1
ATOM 799 N N . LYS A 1 101 ? 3.085 6.254 -1.226 1.00 92.81 101 LYS A N 1
ATOM 800 C CA . LYS A 1 101 ? 1.956 6.724 -2.045 1.00 92.81 101 LYS A CA 1
ATOM 801 C C . LYS A 1 101 ? 0.927 5.621 -2.311 1.00 92.81 101 LYS A C 1
ATOM 803 O O . LYS A 1 101 ? -0.267 5.896 -2.260 1.00 92.81 101 LYS A O 1
ATOM 808 N N . ARG A 1 102 ? 1.368 4.375 -2.529 1.00 91.94 102 ARG A N 1
ATOM 809 C CA . ARG A 1 102 ? 0.490 3.201 -2.667 1.00 91.94 102 ARG A CA 1
ATOM 810 C C . ARG A 1 102 ? -0.400 3.026 -1.442 1.00 91.94 102 ARG A C 1
ATOM 812 O O . ARG A 1 102 ? -1.613 2.912 -1.578 1.00 91.94 102 ARG A O 1
ATOM 819 N N . VAL A 1 103 ? 0.189 3.053 -0.246 1.00 87.19 103 VAL A N 1
ATOM 820 C CA . VAL A 1 103 ? -0.557 2.950 1.019 1.00 87.19 103 VAL A CA 1
ATOM 821 C C . VAL A 1 103 ? -1.552 4.103 1.170 1.00 87.19 103 VAL A C 1
ATOM 823 O O . VAL A 1 103 ? -2.701 3.873 1.540 1.00 87.19 103 VAL A O 1
ATOM 826 N N . GLU A 1 104 ? -1.145 5.335 0.857 1.00 87.19 104 GLU A N 1
ATOM 827 C CA . GLU A 1 104 ? -2.038 6.500 0.898 1.00 87.19 104 GLU A CA 1
ATOM 828 C C . GLU A 1 104 ? -3.229 6.323 -0.054 1.00 87.19 104 GLU A C 1
ATOM 830 O O . GLU A 1 104 ? -4.378 6.426 0.377 1.00 87.19 104 GLU A O 1
ATOM 835 N N . HIS A 1 105 ? -2.974 5.971 -1.316 1.00 86.50 105 HIS A N 1
ATOM 836 C CA . HIS A 1 105 ? -4.015 5.736 -2.316 1.00 86.50 105 HIS A CA 1
ATOM 837 C C . HIS A 1 105 ? -4.971 4.601 -1.911 1.00 86.50 105 HIS A C 1
ATOM 839 O O . HIS A 1 105 ? -6.192 4.745 -2.024 1.00 86.50 105 HIS A O 1
ATOM 845 N N . GLN A 1 106 ? -4.447 3.486 -1.388 1.00 81.94 106 GLN A N 1
ATOM 846 C CA . GLN A 1 106 ? -5.268 2.395 -0.849 1.00 81.94 106 GLN A CA 1
ATOM 847 C C . GLN A 1 106 ? -6.209 2.912 0.246 1.00 81.94 106 GLN A C 1
ATOM 849 O O . GLN A 1 106 ? -7.413 2.704 0.186 1.00 81.94 106 GLN A O 1
ATOM 854 N N . VAL A 1 107 ? -5.702 3.672 1.214 1.00 79.00 107 VAL A N 1
ATOM 855 C CA . VAL A 1 107 ? -6.526 4.195 2.316 1.00 79.00 107 VAL A CA 1
ATOM 856 C C . VAL A 1 107 ? -7.610 5.174 1.840 1.00 79.00 107 VAL A C 1
ATOM 858 O O . VAL A 1 107 ? -8.700 5.221 2.426 1.00 79.00 107 VAL A O 1
ATOM 861 N N . PHE A 1 108 ? -7.333 5.964 0.799 1.00 78.19 108 PHE A N 1
ATOM 862 C CA . PHE A 1 108 ? -8.308 6.890 0.215 1.00 78.19 108 PHE A CA 1
ATOM 863 C C . PHE A 1 108 ? -9.383 6.196 -0.627 1.00 78.19 108 PHE A C 1
ATOM 865 O O . PHE A 1 108 ? -10.516 6.666 -0.647 1.00 78.19 108 PHE A O 1
ATOM 872 N N . SER A 1 109 ? -9.049 5.089 -1.290 1.00 81.12 109 SER A N 1
ATOM 873 C CA . SER A 1 109 ? -9.966 4.369 -2.186 1.00 81.12 109 SER A CA 1
ATOM 874 C C . SER A 1 109 ? -10.911 3.394 -1.472 1.00 81.12 109 SER A C 1
ATOM 876 O O . SER A 1 109 ? -11.882 2.933 -2.071 1.00 81.12 109 SER A O 1
ATOM 878 N N . PHE A 1 110 ? -10.676 3.089 -0.192 1.00 84.81 110 PHE A N 1
ATOM 879 C CA . PHE A 1 110 ? -11.571 2.239 0.593 1.00 84.81 110 PHE A CA 1
ATOM 880 C C . PHE A 1 110 ? -12.881 2.959 0.941 1.00 84.81 110 PHE A C 1
ATOM 882 O O . PHE A 1 110 ? -12.873 3.995 1.613 1.00 84.81 110 PHE A O 1
ATOM 889 N N . SER A 1 111 ? -14.007 2.363 0.535 1.00 88.88 111 SER A N 1
ATOM 890 C CA . SER A 1 111 ? -15.340 2.784 0.973 1.00 88.88 111 SER A CA 1
ATOM 891 C C . SER A 1 111 ? -15.516 2.556 2.475 1.00 88.88 111 SER A C 1
ATOM 893 O O . SER A 1 111 ? -14.916 1.648 3.050 1.00 88.88 111 SER A O 1
ATOM 895 N N . GLU A 1 112 ? -16.370 3.351 3.123 1.00 90.94 112 GLU A N 1
ATOM 896 C CA . GLU A 1 112 ? -16.665 3.171 4.551 1.00 90.94 112 GLU A CA 1
ATOM 897 C C . GLU A 1 112 ? -17.198 1.767 4.870 1.00 90.94 112 GLU A C 1
ATOM 899 O O . GLU A 1 112 ? -16.872 1.212 5.915 1.00 90.94 112 GLU A O 1
ATOM 904 N N . GLU A 1 113 ? -17.961 1.166 3.955 1.00 92.94 113 GLU A N 1
ATOM 905 C CA . GLU A 1 113 ? -18.452 -0.210 4.074 1.00 92.94 113 GLU A CA 1
ATOM 906 C C . GLU A 1 113 ? -17.304 -1.221 4.161 1.00 92.94 113 GLU A C 1
ATOM 908 O O . GLU A 1 113 ? -17.224 -1.961 5.138 1.00 92.94 113 GLU A O 1
ATOM 913 N N . LYS A 1 114 ? -16.333 -1.165 3.239 1.00 92.31 114 LYS A N 1
ATOM 914 C CA . LYS A 1 114 ? -15.145 -2.035 3.287 1.00 92.31 114 LYS A CA 1
ATOM 915 C C . LYS A 1 114 ? -14.294 -1.795 4.531 1.00 92.31 114 LYS A C 1
ATOM 917 O O . LYS A 1 114 ? -13.698 -2.724 5.069 1.00 92.31 114 LYS A O 1
ATOM 922 N N . ILE A 1 115 ? -14.218 -0.549 5.001 1.00 94.31 115 ILE A N 1
ATOM 923 C CA . ILE A 1 115 ? -13.517 -0.214 6.250 1.00 94.31 115 ILE A CA 1
ATOM 924 C C . ILE A 1 115 ? -14.217 -0.868 7.445 1.00 94.31 115 ILE A C 1
ATOM 926 O O . ILE A 1 115 ? -13.543 -1.399 8.329 1.00 94.31 115 ILE A O 1
ATOM 930 N N . ARG A 1 116 ? -15.554 -0.850 7.470 1.00 95.38 116 ARG A N 1
ATOM 931 C CA . ARG A 1 116 ? -16.362 -1.493 8.510 1.00 95.38 116 ARG A CA 1
ATOM 932 C C . ARG A 1 116 ? -16.191 -3.008 8.495 1.00 95.38 116 ARG A C 1
ATOM 934 O O . ARG A 1 116 ? -15.928 -3.582 9.546 1.00 95.38 116 ARG A O 1
ATOM 941 N N . GLU A 1 117 ? -16.274 -3.632 7.323 1.00 95.38 117 GLU A N 1
ATOM 942 C CA . GLU A 1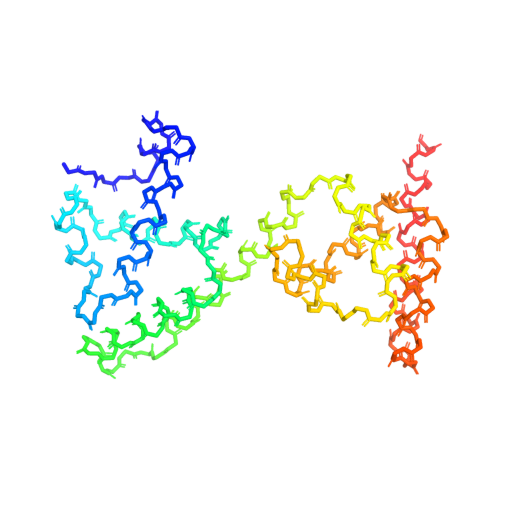 117 ? -16.055 -5.072 7.142 1.00 95.38 117 GLU A CA 1
ATOM 943 C C . GLU A 1 117 ? -14.658 -5.499 7.606 1.00 95.38 117 GLU A C 1
ATOM 945 O O . GLU A 1 117 ? -14.519 -6.468 8.351 1.00 95.38 117 GLU A O 1
ATOM 950 N N . LEU A 1 118 ? -13.619 -4.741 7.237 1.00 95.75 118 LEU A N 1
ATOM 951 C CA . LEU A 1 118 ? -12.247 -5.002 7.675 1.00 95.75 118 LEU A CA 1
ATOM 952 C C . LEU A 1 118 ? -12.108 -4.878 9.196 1.00 95.75 118 LEU A C 1
ATOM 954 O O . LEU A 1 118 ? -11.459 -5.718 9.824 1.00 95.75 118 LEU A O 1
ATOM 958 N N . ALA A 1 119 ? -12.711 -3.849 9.795 1.00 96.62 119 ALA A N 1
ATOM 959 C CA . ALA A 1 119 ? -12.687 -3.649 11.239 1.00 96.62 119 ALA A CA 1
ATOM 960 C C . ALA A 1 119 ? -13.399 -4.784 11.988 1.00 96.62 119 ALA A C 1
ATOM 962 O O . ALA A 1 119 ? -12.859 -5.282 12.976 1.00 96.62 119 ALA A O 1
ATOM 963 N N . LEU A 1 120 ? -14.556 -5.227 11.489 1.00 96.62 120 LEU A N 1
ATOM 964 C CA . LEU A 1 120 ? -15.302 -6.352 12.049 1.00 96.62 120 LEU A CA 1
ATOM 965 C C . LEU A 1 120 ? -14.522 -7.665 11.911 1.00 96.62 120 LEU A C 1
ATOM 967 O O . LEU A 1 120 ? -14.378 -8.395 12.887 1.00 96.62 120 LEU A O 1
ATOM 971 N N . ALA A 1 121 ? -13.930 -7.930 10.745 1.00 95.69 121 ALA A N 1
ATOM 972 C CA . ALA A 1 121 ? -13.083 -9.103 10.541 1.00 95.69 121 ALA A CA 1
ATOM 973 C C . ALA A 1 121 ? -11.894 -9.119 11.519 1.00 95.69 121 ALA A C 1
ATOM 975 O O . ALA A 1 121 ? -11.608 -10.143 12.132 1.00 95.69 121 ALA A O 1
ATOM 976 N N . PHE A 1 122 ? -11.226 -7.979 11.739 1.00 96.00 122 PHE A N 1
ATOM 977 C CA . PHE A 1 122 ? -10.158 -7.898 12.741 1.00 96.00 122 PHE A CA 1
ATOM 978 C C . PHE A 1 122 ? -10.677 -8.016 14.185 1.00 96.00 122 PHE A C 1
ATOM 980 O O . PHE A 1 122 ? -9.933 -8.460 15.057 1.00 96.00 122 PHE A O 1
ATOM 987 N N . ALA A 1 123 ? -11.919 -7.641 14.477 1.00 95.62 123 ALA A N 1
ATOM 988 C CA . ALA A 1 123 ? -12.501 -7.818 15.805 1.00 95.62 123 ALA A CA 1
ATOM 989 C C . ALA A 1 123 ? -12.836 -9.290 16.105 1.00 95.62 123 ALA A C 1
ATOM 991 O O . ALA A 1 123 ? -12.475 -9.790 17.170 1.00 95.62 123 ALA A O 1
ATOM 992 N N . GLU A 1 124 ? -13.488 -9.982 15.168 1.00 94.50 124 GLU A N 1
ATOM 993 C CA . GLU A 1 124 ? -14.050 -11.323 15.385 1.00 94.50 124 GLU A CA 1
ATOM 994 C C . GLU A 1 124 ? -13.054 -12.452 15.085 1.00 94.50 124 GLU A C 1
ATOM 996 O O . GLU A 1 124 ? -12.985 -13.449 15.808 1.00 94.50 124 GLU A O 1
ATOM 1001 N N . GLU A 1 125 ? -12.231 -12.307 14.045 1.00 93.56 125 GLU A N 1
ATOM 1002 C CA . GLU A 1 125 ? -11.331 -13.371 13.587 1.00 93.56 125 GLU A CA 1
ATOM 1003 C C . GLU A 1 125 ? -10.000 -13.320 14.337 1.00 93.56 125 GLU A C 1
ATOM 1005 O O . GLU A 1 125 ? -8.947 -12.911 13.830 1.00 93.56 125 GLU A O 1
ATOM 1010 N N . THR A 1 126 ? -10.068 -13.686 15.615 1.00 88.50 126 THR A N 1
ATOM 1011 C CA . THR A 1 126 ? -8.945 -13.582 16.555 1.00 88.50 126 THR A CA 1
ATOM 1012 C C . THR A 1 126 ? -7.759 -14.491 16.209 1.00 88.50 126 THR A C 1
ATOM 1014 O O . THR A 1 126 ? -6.632 -14.168 16.593 1.00 88.50 126 THR A O 1
ATOM 1017 N N . ASP A 1 127 ? -7.983 -15.554 15.430 1.00 90.31 127 ASP A N 1
ATOM 1018 C CA . ASP A 1 127 ? -6.970 -16.488 14.923 1.00 90.31 127 ASP A CA 1
ATOM 1019 C C . ASP A 1 127 ? -6.193 -15.960 13.703 1.00 90.31 127 ASP A C 1
ATOM 1021 O O . ASP A 1 127 ? -5.113 -16.466 13.404 1.00 90.31 127 ASP A O 1
ATOM 1025 N N . LYS A 1 128 ? -6.705 -14.938 13.002 1.00 92.38 128 LYS A N 1
ATOM 1026 C CA . LYS A 1 128 ? -6.076 -14.372 11.796 1.00 92.38 128 LYS A CA 1
ATOM 1027 C C . LYS A 1 128 ? -5.140 -13.225 12.120 1.00 92.38 128 LYS A C 1
ATOM 1029 O O . LYS A 1 128 ? -5.542 -12.251 12.744 1.00 92.38 128 LYS A O 1
ATOM 1034 N N . SER A 1 129 ? -3.899 -13.274 11.660 1.00 91.44 129 SER A N 1
ATOM 1035 C CA . SER A 1 129 ? -2.966 -12.159 11.811 1.00 91.44 129 SER A CA 1
ATOM 1036 C C . SER A 1 129 ? -3.370 -10.953 10.946 1.00 91.44 129 SER A C 1
ATOM 1038 O O . SER A 1 129 ? -4.161 -11.055 10.009 1.00 91.44 129 SER A O 1
ATOM 1040 N N . LYS A 1 130 ? -2.759 -9.787 11.201 1.00 91.69 130 LYS A N 1
ATOM 1041 C CA . LYS A 1 130 ? -2.888 -8.628 10.296 1.00 91.69 130 LYS A CA 1
ATOM 1042 C C . LYS A 1 130 ? -2.391 -8.933 8.880 1.00 91.69 130 LYS A C 1
ATOM 1044 O O . LYS A 1 130 ? -2.847 -8.288 7.947 1.00 91.69 130 LYS A O 1
ATOM 1049 N N . GLU A 1 131 ? -1.462 -9.879 8.731 1.00 91.62 131 GLU A N 1
ATOM 1050 C CA . GLU A 1 131 ? -0.978 -10.324 7.421 1.00 91.62 131 GLU A CA 1
ATOM 1051 C C . GLU A 1 131 ? -2.082 -11.063 6.660 1.00 91.62 131 GLU A C 1
ATOM 1053 O O . GLU A 1 131 ? -2.338 -10.758 5.502 1.00 91.62 131 GLU A O 1
ATOM 1058 N N . ASP A 1 132 ? -2.802 -11.961 7.336 1.00 92.19 132 ASP A N 1
ATOM 1059 C CA . ASP A 1 132 ? -3.898 -12.727 6.732 1.00 92.19 132 ASP A CA 1
ATOM 1060 C C . ASP A 1 132 ? -5.036 -11.809 6.273 1.00 92.19 132 ASP A C 1
ATOM 1062 O O . ASP A 1 132 ? -5.598 -11.983 5.190 1.00 92.19 132 ASP A O 1
ATOM 1066 N N . ILE A 1 133 ? -5.347 -10.784 7.073 1.00 93.12 133 ILE A N 1
ATOM 1067 C CA . ILE A 1 133 ? -6.315 -9.752 6.689 1.00 93.12 133 ILE A CA 1
ATOM 1068 C C . ILE A 1 133 ? -5.787 -8.937 5.508 1.00 93.12 133 ILE A C 1
ATOM 1070 O O . ILE A 1 133 ? -6.522 -8.706 4.554 1.00 93.12 133 ILE A O 1
ATOM 1074 N N . ALA A 1 134 ? -4.521 -8.525 5.532 1.00 89.06 134 ALA A N 1
ATOM 1075 C CA . ALA A 1 134 ? -3.927 -7.771 4.432 1.00 89.06 134 ALA A CA 1
ATOM 1076 C C . ALA A 1 134 ? -4.016 -8.537 3.101 1.00 89.06 134 ALA A C 1
ATOM 1078 O O . ALA A 1 134 ? -4.424 -7.958 2.097 1.00 89.06 134 ALA A O 1
ATOM 1079 N N . ILE A 1 135 ? -3.743 -9.846 3.121 1.00 87.69 135 ILE A N 1
ATOM 1080 C CA . ILE A 1 135 ? -3.878 -10.738 1.962 1.00 87.69 135 ILE A CA 1
ATOM 1081 C C . ILE A 1 135 ? -5.332 -10.808 1.487 1.00 87.69 135 ILE A C 1
ATOM 1083 O O . ILE A 1 135 ? -5.588 -10.653 0.297 1.00 87.69 135 ILE A O 1
ATOM 1087 N N . ARG A 1 136 ? -6.299 -10.998 2.397 1.00 88.94 136 ARG A N 1
ATOM 1088 C CA . ARG A 1 136 ? -7.728 -11.083 2.038 1.00 88.94 136 ARG A CA 1
ATOM 1089 C C . ARG A 1 136 ? -8.224 -9.844 1.297 1.00 88.94 136 ARG A C 1
ATOM 1091 O O . ARG A 1 136 ? -9.033 -9.966 0.383 1.00 88.94 136 ARG A O 1
ATOM 1098 N N . TYR A 1 137 ? -7.781 -8.669 1.729 1.00 86.31 137 TYR A N 1
ATOM 1099 C CA . TYR A 1 137 ? -8.211 -7.391 1.165 1.00 86.31 137 TYR A CA 1
ATOM 1100 C C . TYR A 1 137 ? -7.271 -6.872 0.065 1.00 86.31 137 TYR A C 1
ATOM 1102 O O . TYR A 1 137 ? -7.498 -5.769 -0.425 1.00 86.31 137 TYR A O 1
ATOM 1110 N N . ASP A 1 138 ? -6.247 -7.646 -0.314 1.00 82.75 138 ASP A N 1
ATOM 1111 C CA . ASP A 1 138 ? -5.202 -7.282 -1.282 1.00 82.75 138 ASP A CA 1
ATOM 1112 C C . ASP A 1 138 ? -4.565 -5.904 -1.005 1.00 82.75 138 ASP A C 1
ATOM 1114 O O . ASP A 1 138 ? -4.449 -5.021 -1.858 1.00 82.75 138 ASP A O 1
ATOM 1118 N N . ILE A 1 139 ? -4.172 -5.688 0.253 1.00 84.31 139 ILE A N 1
ATOM 1119 C CA . ILE A 1 139 ? -3.555 -4.441 0.716 1.00 84.31 139 ILE A CA 1
ATOM 1120 C C . ILE A 1 139 ? -2.229 -4.685 1.420 1.00 84.31 139 ILE A C 1
ATOM 1122 O O . ILE A 1 139 ? -1.923 -5.780 1.882 1.00 84.31 139 ILE A O 1
ATOM 1126 N N . ALA A 1 140 ? -1.434 -3.625 1.565 1.00 82.75 140 ALA A N 1
ATOM 1127 C CA . ALA A 1 140 ? -0.262 -3.691 2.423 1.00 82.75 140 ALA A CA 1
ATOM 1128 C C . ALA A 1 140 ? -0.682 -3.856 3.893 1.00 82.75 140 ALA A C 1
ATOM 1130 O O . ALA A 1 140 ? -1.608 -3.196 4.366 1.00 82.75 140 ALA A O 1
ATOM 1131 N N . LYS A 1 141 ? 0.071 -4.644 4.668 1.00 87.50 141 LYS A N 1
ATOM 1132 C CA . LYS A 1 141 ? -0.140 -4.806 6.119 1.00 87.50 141 LYS A CA 1
ATOM 1133 C C . LYS A 1 141 ? -0.285 -3.474 6.861 1.00 87.50 141 LYS A C 1
ATOM 1135 O O . LYS A 1 141 ? -1.144 -3.325 7.722 1.00 87.50 141 LYS A O 1
ATOM 1140 N N . LYS A 1 142 ? 0.528 -2.477 6.497 1.00 87.31 142 LYS A N 1
ATOM 1141 C CA . LYS A 1 142 ? 0.481 -1.132 7.092 1.00 87.31 142 LYS A CA 1
ATOM 1142 C C . LYS A 1 142 ? -0.845 -0.411 6.814 1.00 87.31 142 LYS A C 1
ATOM 1144 O O . LYS A 1 142 ? -1.287 0.382 7.643 1.00 87.31 142 LYS A O 1
ATOM 1149 N N . SER A 1 143 ? -1.487 -0.692 5.680 1.00 88.88 143 SER A N 1
ATOM 1150 C CA . SER A 1 143 ? -2.810 -0.161 5.349 1.00 88.88 143 SER A CA 1
ATOM 1151 C C . SER A 1 143 ? -3.864 -0.676 6.332 1.00 88.88 143 SER A C 1
ATOM 1153 O O . SER A 1 143 ? -4.717 0.107 6.728 1.00 88.88 143 SER A O 1
ATOM 1155 N N . VAL A 1 144 ? -3.761 -1.919 6.827 1.00 92.50 144 VAL A N 1
ATOM 1156 C CA . VAL A 1 144 ? -4.671 -2.457 7.862 1.00 92.50 144 VAL A CA 1
ATOM 1157 C C . VAL A 1 144 ? -4.668 -1.570 9.110 1.00 92.50 144 VAL A C 1
ATOM 1159 O O . VAL A 1 144 ? -5.728 -1.151 9.564 1.00 92.50 144 VAL A O 1
ATOM 1162 N N . ASP A 1 145 ? -3.492 -1.204 9.631 1.00 91.69 145 ASP A N 1
ATOM 1163 C CA . ASP A 1 145 ? -3.385 -0.339 10.818 1.00 91.69 145 ASP A CA 1
ATOM 1164 C C . ASP A 1 145 ? -4.019 1.041 10.598 1.00 91.69 145 ASP A C 1
ATOM 1166 O O . ASP A 1 145 ? -4.713 1.575 11.469 1.00 91.69 145 ASP A O 1
ATOM 1170 N N . ILE A 1 146 ? -3.796 1.624 9.418 1.00 92.00 146 ILE A N 1
ATOM 1171 C CA . ILE A 1 146 ? -4.344 2.936 9.066 1.00 92.00 146 ILE A CA 1
ATOM 1172 C C . ILE A 1 146 ? -5.868 2.858 8.919 1.00 92.00 146 ILE A C 1
ATOM 1174 O O . ILE A 1 146 ? -6.570 3.741 9.415 1.00 92.00 146 ILE A O 1
ATOM 1178 N N . LEU A 1 147 ? -6.383 1.804 8.282 1.00 93.88 147 LEU A N 1
ATOM 1179 C CA . LEU A 1 147 ? -7.814 1.590 8.084 1.00 93.88 147 LEU A CA 1
ATOM 1180 C C . LEU A 1 147 ? -8.533 1.317 9.408 1.00 93.88 147 LEU A C 1
ATOM 1182 O O . LEU A 1 147 ? -9.576 1.918 9.640 1.00 93.88 147 LEU A O 1
ATOM 1186 N N . LEU A 1 148 ? -7.955 0.529 10.322 1.00 95.25 148 LEU A N 1
ATOM 1187 C CA . LEU A 1 148 ? -8.503 0.330 11.672 1.00 95.25 148 LEU A CA 1
ATOM 1188 C C . LEU A 1 148 ? -8.554 1.648 12.454 1.00 95.25 148 LEU A C 1
ATOM 1190 O O . LEU A 1 148 ? -9.580 2.000 13.037 1.00 95.25 148 LEU A O 1
ATOM 1194 N N . LYS A 1 149 ? -7.474 2.437 12.413 1.00 94.31 149 LYS A N 1
ATOM 1195 C CA . LYS A 1 149 ? -7.451 3.768 13.033 1.00 94.31 149 LYS A CA 1
ATOM 1196 C C . LYS A 1 149 ? -8.514 4.688 12.432 1.00 94.31 149 LYS A C 1
ATOM 1198 O O . LYS A 1 149 ? -9.173 5.420 13.175 1.00 94.31 149 LYS A O 1
ATOM 1203 N N . LYS A 1 150 ? -8.690 4.667 11.108 1.00 92.88 150 LYS A N 1
ATOM 1204 C CA . LYS A 1 150 ? -9.729 5.432 10.404 1.00 92.88 150 LYS A CA 1
ATOM 1205 C C . LYS A 1 150 ? -11.125 4.967 10.825 1.00 92.88 150 LYS A C 1
ATOM 1207 O O . LYS A 1 150 ? -11.943 5.814 11.163 1.00 92.88 150 LYS A O 1
ATOM 1212 N N . ALA A 1 151 ? -11.353 3.655 10.913 1.00 94.56 151 ALA A N 1
ATOM 1213 C CA . ALA A 1 151 ? -12.625 3.068 11.326 1.00 94.56 151 ALA A CA 1
ATOM 1214 C C . ALA A 1 151 ? -13.068 3.567 12.708 1.00 94.56 151 ALA A C 1
ATOM 1216 O O . ALA A 1 151 ? -14.218 3.965 12.896 1.00 94.56 151 ALA A O 1
ATOM 1217 N N . ILE A 1 152 ? -12.125 3.605 13.653 1.00 94.56 152 ILE A N 1
ATOM 1218 C CA . ILE A 1 152 ? -12.371 4.035 15.031 1.00 94.56 152 ILE A CA 1
ATOM 1219 C C . ILE A 1 152 ? -12.580 5.549 15.100 1.00 94.56 152 ILE A C 1
ATOM 1221 O O . ILE A 1 152 ? -13.592 6.002 15.632 1.00 94.56 152 ILE A O 1
ATOM 1225 N N . THR A 1 153 ? -11.636 6.329 14.559 1.00 92.25 153 THR A N 1
ATOM 1226 C CA . THR A 1 153 ? -11.627 7.798 14.699 1.00 92.25 153 THR A CA 1
ATOM 1227 C C . THR A 1 153 ? -12.739 8.491 13.917 1.00 92.25 153 THR A C 1
ATOM 1229 O O . THR A 1 153 ? -13.165 9.572 14.313 1.00 92.25 153 THR A O 1
ATOM 1232 N N . GLN A 1 154 ? -13.216 7.885 12.828 1.00 89.94 154 GLN A N 1
ATOM 1233 C CA . GLN A 1 154 ? -14.334 8.401 12.034 1.00 89.94 154 GLN A CA 1
ATOM 1234 C C . GLN A 1 154 ? -15.685 7.792 12.429 1.00 89.94 154 GLN A C 1
ATOM 1236 O O . GLN A 1 154 ? -16.679 8.081 11.775 1.00 89.94 154 GLN A O 1
ATOM 1241 N N . SER A 1 155 ? -15.741 6.986 13.495 1.00 91.06 155 SER A N 1
ATOM 1242 C CA . SER A 1 155 ? -16.970 6.322 13.955 1.00 91.06 155 SER A CA 1
ATOM 1243 C C . SER A 1 155 ? -17.643 5.438 12.892 1.00 91.06 155 SER A C 1
ATOM 1245 O O . SER A 1 155 ? -18.863 5.325 12.864 1.00 91.06 155 SER A O 1
ATOM 1247 N N . ILE A 1 156 ? -16.852 4.804 12.018 1.00 93.19 156 ILE A N 1
ATOM 1248 C CA . ILE A 1 156 ? -17.346 3.917 10.948 1.00 93.19 156 ILE A CA 1
ATOM 1249 C C . ILE A 1 156 ? -17.735 2.540 11.506 1.00 93.19 156 ILE A C 1
ATOM 1251 O O . ILE A 1 156 ? -18.741 1.964 11.080 1.00 93.19 156 ILE A O 1
ATOM 1255 N N . CYS A 1 157 ? -16.934 2.002 12.434 1.00 93.50 157 CYS A N 1
ATOM 1256 C CA . CYS A 1 157 ? -17.282 0.804 13.201 1.00 93.50 157 CYS A CA 1
ATOM 1257 C C . CYS A 1 157 ? -18.075 1.180 14.457 1.00 93.50 157 CYS A C 1
ATOM 1259 O O . CYS A 1 157 ? -17.899 2.282 14.981 1.00 93.50 157 CYS A O 1
ATOM 1261 N N . ASP A 1 158 ? -18.922 0.277 14.949 1.00 93.12 158 ASP A N 1
ATOM 1262 C CA . ASP A 1 158 ? -19.679 0.462 16.191 1.00 93.12 158 ASP A CA 1
ATOM 1263 C C . ASP A 1 158 ? -18.801 0.326 17.452 1.00 93.12 158 ASP A C 1
ATOM 1265 O O . ASP A 1 158 ? -17.605 0.020 17.394 1.00 93.12 158 ASP A O 1
ATOM 1269 N N . ASP A 1 159 ? -19.389 0.647 18.606 1.00 92.50 159 ASP A N 1
ATOM 1270 C CA . ASP A 1 159 ? -18.675 0.650 19.886 1.00 92.50 159 ASP A CA 1
ATOM 1271 C C . ASP A 1 159 ? -18.295 -0.774 20.343 1.00 92.50 159 ASP A C 1
ATOM 1273 O O . ASP A 1 159 ? -17.257 -0.946 20.984 1.00 92.50 159 ASP A O 1
ATOM 1277 N N . GLU A 1 160 ? -19.069 -1.802 19.971 1.00 95.81 160 GLU A N 1
ATOM 1278 C CA . GLU A 1 160 ? -18.747 -3.202 20.280 1.00 95.81 160 GLU A CA 1
ATOM 1279 C C . GLU A 1 160 ? -17.508 -3.667 19.506 1.00 95.81 160 GLU A C 1
ATOM 1281 O O . GLU A 1 160 ? -16.556 -4.191 20.091 1.00 95.81 160 GLU A O 1
ATOM 1286 N N . THR A 1 161 ? -17.482 -3.402 18.201 1.00 96.38 161 THR A N 1
ATOM 1287 C CA . THR A 1 161 ? -16.357 -3.691 17.314 1.00 96.38 161 THR A CA 1
ATOM 1288 C C . THR A 1 161 ? -15.106 -2.982 17.817 1.00 96.38 161 THR A C 1
ATOM 1290 O O . THR A 1 161 ? -14.050 -3.601 17.936 1.00 96.38 161 THR A O 1
ATOM 1293 N N . PHE A 1 162 ? -15.203 -1.696 18.175 1.00 96.56 162 PHE A N 1
ATOM 1294 C CA . PHE A 1 162 ? -14.059 -0.967 18.720 1.00 96.56 162 PHE A CA 1
ATOM 1295 C C . PHE A 1 162 ? -13.532 -1.602 20.015 1.00 96.56 162 PHE A C 1
ATOM 1297 O O . PHE A 1 162 ? -12.325 -1.826 20.134 1.00 96.56 162 PHE A O 1
ATOM 1304 N N . LYS A 1 163 ? -14.419 -1.963 20.946 1.00 95.69 163 LYS A N 1
ATOM 1305 C CA . LYS A 1 163 ? -14.029 -2.624 22.196 1.00 95.69 163 LYS A CA 1
ATOM 1306 C C . LYS A 1 163 ? -13.275 -3.932 21.937 1.00 95.69 163 LYS A C 1
ATOM 1308 O O . LYS A 1 163 ? -12.215 -4.146 22.521 1.00 95.69 163 LYS A O 1
ATOM 1313 N N . LYS A 1 164 ? -13.757 -4.768 21.013 1.00 96.88 164 LYS A N 1
ATOM 1314 C CA . LYS A 1 164 ? -13.076 -6.018 20.628 1.00 96.88 164 LYS A CA 1
ATOM 1315 C C . LYS A 1 164 ? -11.700 -5.761 20.005 1.00 96.88 164 LYS A C 1
ATOM 1317 O O . LYS A 1 164 ? -10.743 -6.462 20.331 1.00 96.88 164 LYS A O 1
ATOM 1322 N N . ILE A 1 165 ? -11.566 -4.732 19.160 1.00 95.69 165 ILE A N 1
ATOM 1323 C CA . ILE A 1 165 ? -10.271 -4.320 18.585 1.00 95.69 165 ILE A CA 1
ATOM 1324 C C . ILE A 1 165 ? -9.283 -3.918 19.690 1.00 95.69 165 ILE A C 1
ATOM 1326 O O . ILE A 1 165 ? -8.115 -4.318 19.645 1.00 95.69 165 ILE A O 1
ATOM 1330 N N . GLU A 1 166 ? -9.735 -3.131 20.669 1.00 95.69 166 GLU A N 1
ATOM 1331 C CA . GLU A 1 166 ? -8.926 -2.701 21.815 1.00 95.69 166 GLU A CA 1
ATOM 1332 C C . GLU A 1 166 ? -8.491 -3.897 22.670 1.00 95.69 166 GLU A C 1
ATOM 1334 O O . GLU A 1 166 ? -7.293 -4.094 22.877 1.00 95.69 166 GLU A O 1
ATOM 1339 N N . GLU A 1 167 ? -9.431 -4.748 23.084 1.00 94.88 167 GLU A N 1
ATOM 1340 C CA . GLU A 1 167 ? -9.154 -5.950 23.879 1.00 94.88 167 GLU A CA 1
ATOM 1341 C C . GLU A 1 167 ? -8.159 -6.878 23.179 1.00 94.88 167 GLU A C 1
ATOM 1343 O O . GLU A 1 167 ? -7.190 -7.343 23.788 1.00 94.88 167 GLU A O 1
ATOM 1348 N N . ARG A 1 168 ? -8.363 -7.115 21.879 1.00 93.31 168 ARG A N 1
ATOM 1349 C CA . ARG A 1 168 ? -7.461 -7.917 21.052 1.00 93.31 168 ARG A CA 1
ATOM 1350 C C . ARG A 1 168 ? -6.055 -7.317 21.001 1.00 93.31 168 ARG A C 1
ATOM 1352 O O . ARG A 1 168 ? -5.071 -8.048 21.114 1.00 93.31 168 ARG A O 1
ATOM 1359 N N . SER A 1 169 ? -5.950 -6.001 20.834 1.00 91.38 169 SER A N 1
ATOM 1360 C CA . SER A 1 169 ? -4.663 -5.308 20.701 1.00 91.38 169 SER A CA 1
ATOM 1361 C C . SER A 1 169 ? -3.894 -5.260 22.022 1.00 91.38 169 SER A C 1
ATOM 1363 O O . SER A 1 169 ? -2.689 -5.506 22.028 1.00 91.38 169 SER A O 1
ATOM 1365 N N . ILE A 1 170 ? -4.584 -5.014 23.140 1.00 92.44 170 ILE A N 1
ATOM 1366 C CA . ILE A 1 170 ? -3.991 -5.024 24.486 1.00 92.44 170 ILE A CA 1
ATOM 1367 C C . ILE A 1 170 ? -3.551 -6.439 24.866 1.00 92.44 170 ILE A C 1
ATOM 1369 O O . ILE A 1 170 ? -2.453 -6.611 25.383 1.00 92.44 170 ILE A O 1
ATOM 1373 N N . ARG A 1 171 ? -4.345 -7.473 24.548 1.00 91.69 171 ARG A N 1
ATOM 1374 C CA . ARG A 1 171 ? -3.949 -8.874 24.781 1.00 91.69 171 ARG A CA 1
ATOM 1375 C C . ARG A 1 171 ? -2.648 -9.235 24.062 1.00 91.69 171 ARG A C 1
ATOM 1377 O O . ARG A 1 171 ? -1.868 -10.026 24.579 1.00 91.69 171 ARG A O 1
ATOM 1384 N N . HIS A 1 172 ? -2.426 -8.671 22.876 1.00 88.50 172 HIS A N 1
ATOM 1385 C CA . HIS A 1 172 ? -1.199 -8.882 22.113 1.00 88.50 172 HIS A CA 1
ATOM 1386 C C . HIS A 1 172 ? -0.016 -8.057 22.650 1.00 88.50 172 HIS A C 1
ATOM 1388 O O . HIS A 1 172 ? 1.116 -8.532 22.625 1.00 88.50 172 HIS A O 1
ATOM 1394 N N . ASN A 1 173 ? -0.241 -6.815 23.088 1.00 89.88 173 ASN A N 1
ATOM 1395 C CA . ASN A 1 173 ? 0.805 -5.959 23.646 1.00 89.88 173 ASN A CA 1
ATOM 1396 C C . ASN A 1 173 ? 0.244 -5.010 24.711 1.00 89.88 173 ASN A C 1
ATOM 1398 O O . ASN A 1 173 ? -0.217 -3.908 24.402 1.00 89.88 173 ASN A O 1
ATOM 1402 N N . ASP A 1 174 ? 0.328 -5.420 25.972 1.00 93.94 174 ASP A N 1
ATOM 1403 C CA . ASP A 1 174 ? -0.129 -4.612 27.098 1.00 93.94 174 ASP A CA 1
ATOM 1404 C C . ASP A 1 174 ? 0.972 -3.661 27.590 1.00 93.94 174 ASP A C 1
ATOM 1406 O O . ASP A 1 174 ? 1.572 -3.852 28.648 1.00 93.94 174 ASP A O 1
ATOM 1410 N N . SER A 1 175 ? 1.268 -2.641 26.782 1.00 94.88 175 SER A N 1
ATOM 1411 C CA . SER A 1 175 ? 2.240 -1.598 27.124 1.00 94.88 175 SER A CA 1
ATOM 1412 C C . SER A 1 175 ? 1.557 -0.270 27.492 1.00 94.88 175 SER A C 1
ATOM 1414 O O . SER A 1 175 ? 0.457 0.022 26.996 1.00 94.88 175 SER A O 1
ATOM 1416 N N . PRO A 1 176 ? 2.195 0.590 28.314 1.00 94.25 176 PRO A N 1
ATOM 1417 C CA . PRO A 1 176 ? 1.689 1.933 28.604 1.00 94.25 176 PRO A CA 1
ATOM 1418 C C . PRO A 1 176 ? 1.406 2.757 27.341 1.00 94.25 176 PRO A C 1
ATOM 1420 O O . PRO A 1 176 ? 0.406 3.475 27.282 1.00 94.25 176 PRO A O 1
ATOM 1423 N N . GLU A 1 177 ? 2.243 2.615 26.312 1.00 93.06 177 GLU A N 1
ATOM 1424 C CA . GLU A 1 177 ? 2.096 3.279 25.014 1.00 93.06 177 GLU A CA 1
ATOM 1425 C C . GLU A 1 177 ? 0.855 2.780 24.277 1.00 93.06 177 GLU A C 1
ATOM 1427 O O . GLU A 1 177 ? 0.105 3.585 23.727 1.00 93.06 177 GLU A O 1
ATOM 1432 N N . THR A 1 178 ? 0.594 1.469 24.310 1.00 91.00 178 THR A N 1
ATOM 1433 C CA . THR A 1 178 ? -0.593 0.874 23.680 1.00 91.00 178 THR A CA 1
ATOM 1434 C C . THR A 1 178 ? -1.867 1.373 24.360 1.00 91.00 178 THR A C 1
ATOM 1436 O O . THR A 1 178 ? -2.782 1.851 23.689 1.00 91.00 178 THR A O 1
ATOM 1439 N N . ARG A 1 179 ? -1.908 1.384 25.699 1.00 92.50 179 ARG A N 1
ATOM 1440 C CA . ARG A 1 179 ? -3.040 1.946 26.460 1.00 92.50 179 ARG A CA 1
ATOM 1441 C C . ARG A 1 179 ? -3.221 3.447 26.216 1.00 92.50 179 ARG A C 1
ATOM 1443 O O . ARG A 1 179 ? -4.345 3.930 26.094 1.00 92.50 179 ARG A O 1
ATOM 1450 N N . ALA A 1 180 ? -2.130 4.213 26.150 1.00 94.00 180 ALA A N 1
ATOM 1451 C CA . ALA A 1 180 ? -2.179 5.640 25.833 1.00 94.00 180 ALA A CA 1
ATOM 1452 C C . ALA A 1 180 ? -2.709 5.895 24.415 1.00 94.00 180 ALA A C 1
ATOM 1454 O O . ALA A 1 180 ? -3.529 6.792 24.224 1.00 94.00 180 ALA A O 1
ATOM 1455 N N . PHE A 1 181 ? -2.300 5.079 23.444 1.00 93.75 181 PHE A N 1
ATOM 1456 C CA . PHE A 1 181 ? -2.800 5.146 22.078 1.00 93.75 181 PHE A CA 1
ATOM 1457 C C . PHE A 1 181 ? -4.316 4.922 22.016 1.00 93.75 181 PHE A C 1
ATOM 1459 O O . PHE A 1 181 ? -5.018 5.742 21.428 1.00 93.75 181 PHE A O 1
ATOM 1466 N N . PHE A 1 182 ? -4.844 3.884 22.674 1.00 95.00 182 PHE A N 1
ATOM 1467 C CA . PHE A 1 182 ? -6.291 3.638 22.697 1.00 95.00 182 PHE A CA 1
ATOM 1468 C C . PHE A 1 182 ? -7.077 4.740 23.413 1.00 95.00 182 PHE A C 1
ATOM 1470 O O . PHE A 1 182 ? -8.120 5.153 22.906 1.00 95.00 182 PHE A O 1
ATOM 1477 N N . ARG A 1 183 ? -6.545 5.323 24.498 1.00 94.06 183 ARG A N 1
ATOM 1478 C CA . ARG A 1 183 ? -7.143 6.523 25.116 1.00 94.06 183 ARG A CA 1
ATOM 1479 C C . ARG A 1 183 ? -7.280 7.683 24.124 1.00 94.06 183 ARG A C 1
ATOM 1481 O O . ARG A 1 183 ? -8.358 8.257 24.011 1.00 94.06 183 ARG A O 1
ATOM 1488 N N . GLN A 1 184 ? -6.241 7.970 23.336 1.00 93.94 184 GLN A N 1
ATOM 1489 C CA . GLN A 1 184 ? -6.318 9.003 22.291 1.00 93.94 184 GLN A CA 1
ATOM 1490 C C . GLN A 1 184 ? -7.345 8.667 21.198 1.00 93.94 184 GLN A C 1
ATOM 1492 O O . GLN A 1 184 ? -7.945 9.569 20.611 1.00 93.94 184 GLN A O 1
ATOM 1497 N N . LEU A 1 185 ? -7.540 7.383 20.877 1.00 93.94 185 LEU A N 1
ATOM 1498 C CA . LEU A 1 185 ? -8.555 6.969 19.908 1.00 93.94 185 LEU A CA 1
ATOM 1499 C C . LEU A 1 185 ? -9.976 7.188 20.437 1.00 93.94 185 LEU A C 1
ATOM 1501 O O . LEU A 1 185 ? -10.802 7.712 19.688 1.00 93.94 185 LEU A O 1
ATOM 1505 N N . HIS A 1 186 ? -10.233 6.858 21.708 1.00 92.56 186 HIS A N 1
ATOM 1506 C CA . HIS A 1 186 ? -11.496 7.165 22.393 1.00 92.56 186 HIS A CA 1
ATOM 1507 C C . HIS A 1 186 ? -11.802 8.665 22.337 1.00 92.56 186 HIS A C 1
ATOM 1509 O O . HIS A 1 186 ? -12.862 9.058 21.856 1.00 92.56 186 HIS A O 1
ATOM 1515 N N . GLU A 1 187 ? -10.846 9.517 22.719 1.00 92.50 187 GLU A N 1
ATOM 1516 C CA . GLU A 1 187 ? -11.009 10.980 22.690 1.00 92.50 187 GLU A CA 1
ATOM 1517 C C . GLU A 1 187 ? -11.385 11.504 21.295 1.00 92.50 187 GLU A C 1
ATOM 1519 O O . GLU A 1 187 ? -12.313 12.302 21.146 1.00 92.50 187 GLU A O 1
ATOM 1524 N N . ARG A 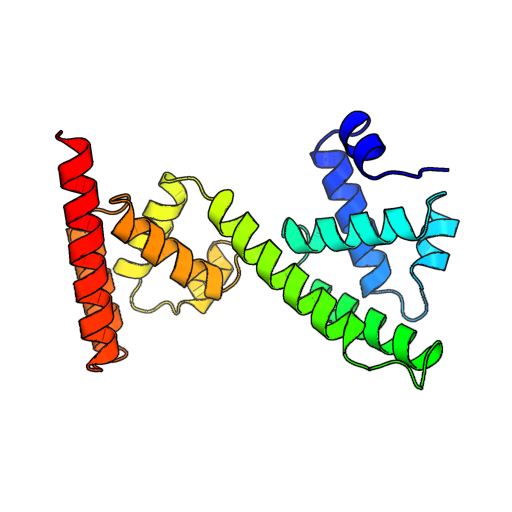1 188 ? -10.694 11.031 20.248 1.00 90.69 188 ARG A N 1
ATOM 1525 C CA . ARG A 1 188 ? -10.961 11.441 18.859 1.00 90.69 188 ARG A CA 1
ATOM 1526 C C . ARG A 1 188 ? -12.329 10.978 18.368 1.00 90.69 188 ARG A C 1
ATOM 1528 O O . ARG A 1 188 ? -13.020 11.749 17.704 1.00 90.69 188 ARG A O 1
ATOM 1535 N N . ARG A 1 189 ? -12.710 9.738 18.684 1.00 90.75 189 ARG A N 1
ATOM 1536 C CA . ARG A 1 189 ? -14.011 9.164 18.321 1.00 90.75 189 ARG A CA 1
ATOM 1537 C C . ARG A 1 189 ? -15.150 9.954 18.963 1.00 90.75 189 ARG A C 1
ATOM 1539 O O . ARG A 1 189 ? -16.081 10.360 18.270 1.00 90.75 189 ARG A O 1
ATOM 1546 N N . GLU A 1 190 ? -15.041 10.250 20.255 1.00 89.31 190 GLU A N 1
ATOM 1547 C CA . GLU A 1 190 ? -16.056 11.014 20.985 1.00 89.31 190 GLU A CA 1
ATOM 1548 C C . GLU A 1 190 ? -16.147 12.471 20.509 1.00 89.31 190 GLU A C 1
ATOM 1550 O O . GLU A 1 190 ? -17.249 12.995 20.334 1.00 89.31 190 GLU A O 1
ATOM 1555 N N . ALA A 1 191 ? -15.018 13.121 20.206 1.00 87.50 191 ALA A N 1
ATOM 1556 C CA . ALA A 1 191 ? -15.026 14.449 19.590 1.00 87.50 191 ALA A CA 1
ATOM 1557 C C . ALA A 1 191 ? -15.746 14.450 18.229 1.00 87.50 191 ALA A C 1
ATOM 1559 O O . ALA A 1 191 ? -16.517 15.363 17.928 1.00 87.50 191 ALA A O 1
ATOM 1560 N N . LYS A 1 192 ? -15.545 13.406 17.413 1.00 84.06 192 LYS A N 1
ATOM 1561 C CA . LYS A 1 192 ? -16.218 13.275 16.116 1.00 84.06 192 LYS A CA 1
ATOM 1562 C C . LYS A 1 192 ? -17.721 13.040 16.262 1.00 84.06 192 LYS A C 1
ATOM 1564 O O . LYS A 1 192 ? -18.476 13.669 15.525 1.00 84.06 192 LYS A O 1
ATOM 1569 N N . LYS A 1 193 ? -18.152 12.190 17.205 1.00 80.81 193 LYS A N 1
ATOM 1570 C CA . LYS A 1 193 ? -19.578 11.986 17.516 1.00 80.81 193 LYS A CA 1
ATOM 1571 C C . LYS A 1 193 ? -20.234 13.311 17.914 1.00 80.81 193 LYS A C 1
ATOM 1573 O O . LYS A 1 193 ? -21.247 13.674 17.332 1.00 80.81 193 LYS A O 1
ATOM 1578 N N . LYS A 1 194 ? -19.621 14.081 18.822 1.00 73.69 194 LYS A N 1
ATOM 1579 C CA . LYS A 1 194 ? -20.144 15.388 19.269 1.00 73.69 194 LYS A CA 1
ATOM 1580 C C . LYS A 1 194 ? -20.317 16.389 18.125 1.00 73.69 194 LYS A C 1
ATOM 1582 O O . LYS A 1 194 ? -21.358 17.023 18.044 1.00 73.69 194 LYS A O 1
ATOM 1587 N N . ASN A 1 195 ? -19.351 16.470 17.210 1.00 67.06 195 ASN A N 1
ATOM 1588 C CA . ASN A 1 195 ? -19.440 17.340 16.030 1.00 67.06 195 ASN A CA 1
ATOM 1589 C C . ASN A 1 195 ? -20.485 16.885 14.994 1.00 67.06 195 ASN A C 1
ATOM 1591 O O . ASN A 1 195 ? -20.740 17.613 14.045 1.00 67.06 195 ASN A O 1
ATOM 1595 N N . PHE A 1 196 ? -21.033 15.674 15.118 1.00 56.53 196 PHE A N 1
ATOM 1596 C CA . PHE A 1 196 ? -22.113 15.176 14.262 1.00 56.53 196 PHE A CA 1
ATOM 1597 C C . PHE A 1 196 ? -23.506 15.522 14.821 1.00 56.53 196 PHE A C 1
ATOM 1599 O O . PHE A 1 196 ? -24.488 15.471 14.089 1.00 56.53 196 PHE A O 1
ATOM 1606 N N . PHE A 1 197 ? -23.586 15.86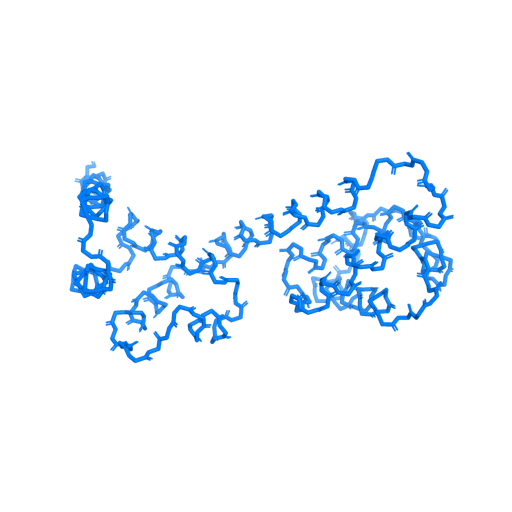2 16.113 1.00 50.12 197 PHE A N 1
ATOM 1607 C CA . PHE A 1 197 ? -24.814 16.245 16.821 1.00 50.12 197 PHE A CA 1
ATOM 1608 C C . PHE A 1 197 ? -24.906 17.757 17.113 1.00 50.12 197 PHE A C 1
ATOM 1610 O O . PHE A 1 197 ? -25.846 18.179 17.787 1.00 50.12 197 PHE A O 1
ATOM 1617 N N . ALA A 1 198 ? -23.936 18.549 16.648 1.00 48.16 198 ALA A N 1
ATOM 1618 C CA . ALA A 1 198 ? -23.901 20.010 16.736 1.00 48.16 198 ALA A CA 1
ATOM 1619 C C . ALA A 1 198 ? -24.211 20.624 15.367 1.00 48.16 198 ALA A C 1
ATOM 1621 O O . ALA A 1 198 ? -24.915 21.656 15.343 1.00 48.16 198 ALA A O 1
#

Radius of gyration: 21.06 Å; chains: 1; bounding box: 54×36×59 Å

Foldseek 3Di:
DAEDPVVCVVPDDPVRLLVVLLVLLQCLLPDPDDDLVNVCVVVVYDSVNSVVSPLCCLLCVSDAVVSLVSNLVSVLVVCCVVPVVPPSCPSVVSSVVSNVSNLVNVLVPDDLVNLQVLLQCLLPVLVDDLVNSCVVVVHDSVSSVVSNLCCQLQVSYDPSSLVSNLVSQCVVPVDPVSVVVSVVSVVSNVVNVVVVVD

Secondary structure (DSSP, 8-state):
-B--HHHHHHHS-HHHHHHHHHHHHHHHHH-SS--HHHHHHHTTB-HHHHHHHHHHHHHTT-S-HHHHHHHHHHHHHHHHHH-TTS-THHHHHHHHHHHHHHHHHHHHH--HHHHHHHHHHHHH-TTS-HHHHHHHTT--HHHHHHHHHHHHHTT-S-HHHHHHHHHHHHHH---HHHHHHHHHHHHHHHHHHHTT--

pLDDT: mean 89.37, std 9.12, range [48.16, 97.38]

Sequence (198 aa):
MWKYFKDLERTMSVRGLNDLAIEMAELYANSAAITKADLAQENDMTVKLVSELLDYAVVHSLVSEATVGLMERRSLSNQKRHSPEGESFSAKHHYAELRRKRVEHQVFSFSEEKIRELALAFAEETDKSKEDIAIRYDIAKKSVDILLKKAITQSICDDETFKKIEERSIRHNDSPETRAFFRQLHERREAKKKNFFA